Protein AF-A0A9P6N333-F1 (afdb_monomer_lite)

pLDDT: mean 84.94, std 12.04, range [44.91, 95.0]

Radius of gyration: 34.41 Å; chains: 1; bounding box: 136×37×76 Å

InterPro domains:
  IPR026569 Large ribosomal subunit protein bL28 [PF00830] (121-173)
  IPR034704 Large ribosomal subunit protein bL28/bL31-like superfamily [SSF143800] (120-188)
  IPR037147 Large ribosomal subunit protein bL28 superfamily [G3DSA:2.30.170.40] (118-188)
  IPR053045 Zinc cluster transcription regulator [PTHR31986] (3-128)

Foldseek 3Di:
DVQQVVVVVVVVVPDDPVNVVVVVVVVVVVVVVCPVVLAPDPDWDWDADPVQFTAATHPNVCVVLVHDRVCNHDRNDGNCLQFDPVQVVVVVVVCSVPVPPPVDDDDDDDTDTHRNDPVDQDWDWDWDQDPVRPTDIDIDHFAWDWDWFADPLVRDTDTDTDGPVVVVVCVVLPGLQSCLVPDDPSPADPVSNVVPVVSVVSVVVVVVVVVVVVVVVVVVVVVVVVVVVVVPDDPDDDDDDDDDD

Sequence (245 aa):
MGTFRPAFRAVAQSLTDIDLVLVEEAFERLLLDYDRVFSSMGIPACLWRRTGEIYKGNKEFAALVNVPLEMLREGRLCIYELMAEESAVNYWEKYGNIAFDAGQKAVLTSCLLKNPDPESKQIQFGNNVPFSKTKTRRTWLPNVQTKRLFSETLNDWIRLNMTTSVIRTVDKKGGLDRYLLETRPDLLGAKGMELRGKIVEALKAKQAKKALKNYTNTQQQNSSTLLSSEAQAPAKSAATKTASP

Organism: NCBI:txid101097

Secondary structure (DSSP, 8-state):
-TTHHHHHHHHHTT--HHHHHHHHHHHHHHHHHHHHHHHH--S--EEE-TTSBEEEE-HHHHHHHT--GGGGSTT-SBHHHHB-HHHHHHHHHHHHHHTT-SS---------B--S-TT--PPEEEEE--TT---EEEEE---EEEEEEEETTTTEEEEEEEEHHHHHHHHHHTSHHHHHHHS-GGGS-HHHHHHHHHHHHHHHHHHHHHHHHHHHHHHHHHHHHHHHHHTT-------------

Structure (mmCIF, N/CA/C/O backbone):
data_AF-A0A9P6N333-F1
#
_entry.id   AF-A0A9P6N333-F1
#
loop_
_atom_site.group_PDB
_atom_site.id
_atom_site.type_symbol
_atom_site.label_atom_id
_atom_site.label_alt_id
_atom_site.label_comp_id
_atom_site.label_asym_id
_atom_site.label_entity_id
_atom_site.label_seq_id
_atom_site.pdbx_PDB_ins_code
_atom_site.Cartn_x
_atom_site.Cartn_y
_atom_site.Cartn_z
_atom_site.occupancy
_atom_site.B_iso_or_equiv
_atom_site.auth_seq_id
_atom_site.auth_comp_id
_atom_site.auth_asym_id
_atom_site.auth_atom_id
_atom_site.pdbx_PDB_model_num
ATOM 1 N N . MET A 1 1 ? 12.440 10.750 -24.761 1.00 51.75 1 MET A N 1
ATOM 2 C CA . MET A 1 1 ? 11.048 10.737 -25.288 1.00 51.75 1 MET A CA 1
ATOM 3 C C . MET A 1 1 ? 10.929 10.935 -26.809 1.00 51.75 1 MET A C 1
ATOM 5 O O . MET A 1 1 ? 9.922 10.508 -27.362 1.00 51.75 1 MET A O 1
ATOM 9 N N . GLY A 1 2 ? 11.907 11.535 -27.511 1.00 60.81 2 GLY A N 1
ATOM 10 C CA . GLY A 1 2 ? 11.808 11.791 -28.964 1.00 60.81 2 GLY A CA 1
ATOM 11 C C . GLY A 1 2 ? 11.818 10.550 -29.875 1.00 60.81 2 GLY A C 1
ATOM 12 O O . GLY A 1 2 ? 11.233 10.588 -30.950 1.00 60.81 2 GLY A O 1
ATOM 13 N N . THR A 1 3 ? 12.413 9.439 -29.433 1.00 67.94 3 THR A N 1
ATOM 14 C CA . THR A 1 3 ? 12.586 8.199 -30.219 1.00 67.94 3 THR A CA 1
ATOM 15 C C . THR A 1 3 ? 11.383 7.255 -30.177 1.00 67.94 3 THR A C 1
ATOM 17 O O . THR A 1 3 ? 11.111 6.557 -31.148 1.00 67.94 3 THR A O 1
ATOM 20 N N . PHE A 1 4 ? 10.618 7.252 -29.083 1.00 77.88 4 PHE A N 1
ATOM 21 C CA . PHE A 1 4 ? 9.526 6.294 -28.882 1.00 77.88 4 PHE A CA 1
ATOM 22 C C . PHE A 1 4 ? 8.289 6.595 -29.747 1.00 77.88 4 PHE A C 1
ATOM 24 O O . PHE A 1 4 ? 7.673 5.686 -30.301 1.00 77.88 4 PHE A O 1
ATOM 31 N N . ARG A 1 5 ? 7.900 7.875 -29.870 1.00 78.69 5 ARG A N 1
ATOM 32 C CA . ARG A 1 5 ? 6.636 8.267 -30.528 1.00 78.69 5 ARG A CA 1
ATOM 33 C C . ARG A 1 5 ? 6.585 7.920 -32.026 1.00 78.69 5 ARG A C 1
ATOM 35 O O . ARG A 1 5 ? 5.542 7.418 -32.442 1.00 78.69 5 ARG A O 1
ATOM 42 N N . PRO A 1 6 ? 7.640 8.154 -32.834 1.00 83.75 6 PRO A N 1
ATOM 43 C CA . PRO A 1 6 ? 7.621 7.810 -34.257 1.00 83.75 6 PRO A CA 1
ATOM 44 C C . PRO A 1 6 ? 7.530 6.299 -34.497 1.00 83.75 6 PRO A C 1
ATOM 46 O O . PRO A 1 6 ? 6.681 5.859 -35.267 1.00 83.75 6 PRO A O 1
ATOM 49 N N . ALA A 1 7 ? 8.335 5.510 -33.778 1.00 81.38 7 ALA A N 1
ATOM 50 C CA . ALA A 1 7 ? 8.329 4.052 -33.880 1.00 81.38 7 ALA A CA 1
ATOM 51 C C . ALA A 1 7 ? 6.976 3.460 -33.459 1.00 81.38 7 ALA A C 1
ATOM 53 O O . ALA A 1 7 ? 6.392 2.654 -34.180 1.00 81.38 7 ALA A O 1
ATOM 54 N N . PHE A 1 8 ? 6.414 3.935 -32.342 1.00 83.88 8 PHE A N 1
ATOM 55 C CA . PHE A 1 8 ? 5.088 3.508 -31.904 1.00 83.88 8 PHE A CA 1
ATOM 56 C C . PHE A 1 8 ? 3.997 3.847 -32.927 1.00 83.88 8 PHE A C 1
ATOM 58 O O . PHE A 1 8 ? 3.132 3.018 -33.195 1.00 83.88 8 PHE A O 1
ATOM 65 N N . ARG A 1 9 ? 4.034 5.052 -33.513 1.00 84.94 9 ARG A N 1
ATOM 66 C CA . ARG A 1 9 ? 3.049 5.480 -34.514 1.00 84.94 9 ARG A CA 1
ATOM 67 C C . ARG A 1 9 ? 3.097 4.610 -35.769 1.00 84.94 9 ARG A C 1
ATOM 69 O O . ARG A 1 9 ? 2.037 4.284 -36.288 1.00 84.94 9 ARG A O 1
ATOM 76 N N . ALA A 1 10 ? 4.291 4.232 -36.224 1.00 85.94 10 ALA A N 1
ATOM 77 C CA . ALA A 1 10 ? 4.454 3.357 -37.382 1.00 85.94 10 ALA A CA 1
ATOM 78 C C . ALA A 1 10 ? 3.793 1.986 -37.153 1.00 85.94 10 ALA A C 1
ATOM 80 O O . ALA A 1 10 ? 3.044 1.519 -38.003 1.00 85.94 10 ALA A O 1
ATOM 81 N N . VAL A 1 11 ? 3.992 1.390 -35.972 1.00 84.62 11 VAL A N 1
ATOM 82 C CA . VAL A 1 11 ? 3.342 0.120 -35.602 1.00 84.62 11 VAL A CA 1
ATOM 83 C C . VAL A 1 11 ? 1.824 0.294 -35.471 1.00 84.62 11 VAL A C 1
ATOM 85 O O . VAL A 1 11 ? 1.061 -0.486 -36.035 1.00 84.62 11 VAL A O 1
ATOM 88 N N . ALA A 1 12 ? 1.376 1.355 -34.792 1.00 84.62 12 ALA A N 1
ATOM 89 C CA . ALA A 1 12 ? -0.043 1.648 -34.567 1.00 84.62 12 ALA A CA 1
ATOM 90 C C . ALA A 1 12 ? -0.851 1.825 -35.862 1.00 84.62 12 ALA A C 1
ATOM 92 O O . ALA A 1 12 ? -2.026 1.486 -35.890 1.00 84.62 12 ALA A O 1
ATOM 93 N N . GLN A 1 13 ? -0.235 2.337 -36.931 1.00 87.62 13 GLN A N 1
ATOM 94 C CA . GLN A 1 13 ? -0.895 2.524 -38.229 1.00 87.62 13 GLN A CA 1
ATOM 95 C C . GLN A 1 13 ? -1.199 1.213 -38.964 1.00 87.62 13 GLN A C 1
ATOM 97 O O . GLN A 1 13 ? -2.055 1.208 -39.842 1.00 87.62 13 GLN A O 1
ATOM 102 N N . SER A 1 14 ? -0.492 0.132 -38.633 1.00 87.81 14 SER A N 1
ATOM 103 C CA . SER A 1 14 ? -0.624 -1.168 -39.304 1.00 87.81 14 SER A CA 1
ATOM 104 C C . SER A 1 14 ? -1.576 -2.147 -38.608 1.00 87.81 14 SER A C 1
ATOM 106 O O . SER A 1 14 ? -1.849 -3.208 -39.157 1.00 87.81 14 SER A O 1
ATOM 108 N N . LEU A 1 15 ? -2.063 -1.805 -37.412 1.00 89.25 15 LEU A N 1
ATOM 109 C CA . LEU A 1 15 ? -2.903 -2.672 -36.584 1.00 89.25 15 LEU A CA 1
ATOM 110 C C . LEU A 1 15 ? -4.373 -2.595 -37.011 1.00 89.25 15 LEU A C 1
ATOM 112 O O . LEU A 1 15 ? -4.922 -1.501 -37.152 1.00 89.25 15 LEU A O 1
ATOM 116 N N . THR A 1 16 ? -5.012 -3.753 -37.177 1.00 92.50 16 THR A N 1
ATOM 117 C CA . THR A 1 16 ? -6.460 -3.859 -37.404 1.00 92.50 16 THR A CA 1
ATOM 118 C C . THR A 1 16 ? -7.226 -4.000 -36.085 1.00 92.50 16 THR A C 1
ATOM 120 O O . THR A 1 16 ? -6.653 -4.361 -35.057 1.00 92.50 16 THR A O 1
ATOM 123 N N . ASP A 1 17 ? -8.542 -3.772 -36.104 1.00 91.56 17 ASP A N 1
ATOM 124 C CA . ASP A 1 17 ? -9.395 -3.941 -34.915 1.00 91.56 17 ASP A CA 1
ATOM 125 C C . ASP A 1 17 ? -9.351 -5.375 -34.363 1.00 91.56 17 ASP A C 1
ATOM 127 O O . ASP A 1 17 ? -9.371 -5.582 -33.151 1.00 91.56 17 ASP A O 1
ATOM 131 N N . ILE A 1 18 ? -9.235 -6.371 -35.249 1.00 92.88 18 ILE A N 1
ATOM 132 C CA . ILE A 1 18 ? -9.100 -7.782 -34.864 1.00 92.88 18 ILE A CA 1
ATOM 133 C C . ILE A 1 18 ? -7.774 -7.999 -34.131 1.00 92.88 18 ILE A C 1
ATOM 135 O O . ILE A 1 18 ? -7.754 -8.661 -33.095 1.00 92.88 18 ILE A O 1
ATOM 139 N N . ASP A 1 19 ? -6.682 -7.402 -34.613 1.00 92.19 19 ASP A N 1
ATOM 140 C CA . ASP A 1 19 ? -5.380 -7.508 -33.948 1.00 92.19 19 ASP A CA 1
ATOM 141 C C . ASP A 1 19 ? -5.418 -6.900 -32.543 1.00 92.19 19 ASP A C 1
ATOM 143 O O . ASP A 1 19 ? -4.839 -7.457 -31.613 1.00 92.19 19 ASP A O 1
ATOM 147 N N . LEU A 1 20 ? -6.133 -5.784 -32.359 1.00 89.56 20 LEU A N 1
ATOM 148 C CA . LEU A 1 20 ? -6.303 -5.166 -31.042 1.00 89.56 20 LEU A CA 1
ATOM 149 C C . LEU A 1 20 ? -7.045 -6.091 -30.069 1.00 89.56 20 LEU A C 1
ATOM 151 O O . LEU A 1 20 ? -6.628 -6.214 -28.917 1.00 89.56 20 LEU A O 1
ATOM 155 N N . VAL A 1 21 ? -8.099 -6.771 -30.532 1.00 92.94 21 VAL A N 1
ATOM 156 C CA . VAL A 1 21 ? -8.828 -7.761 -29.722 1.00 92.94 21 VAL A CA 1
ATOM 157 C C . VAL A 1 21 ? -7.925 -8.937 -29.355 1.00 92.94 21 VAL A C 1
ATOM 159 O O . VAL A 1 21 ? -7.877 -9.326 -28.191 1.00 92.94 21 VAL A O 1
ATOM 162 N N . LEU A 1 22 ? -7.162 -9.469 -30.313 1.00 93.25 22 LEU A N 1
ATOM 163 C CA . LEU A 1 22 ? -6.253 -10.593 -30.069 1.00 93.25 22 LEU A CA 1
ATOM 164 C C . LEU A 1 22 ? -5.133 -10.234 -29.085 1.00 93.25 22 LEU A C 1
ATOM 166 O O . LEU A 1 22 ? -4.756 -11.058 -28.252 1.00 93.25 22 LEU A O 1
ATOM 170 N N . VAL A 1 23 ? -4.605 -9.009 -29.154 1.00 90.94 23 VAL A N 1
ATOM 171 C CA . VAL A 1 23 ? -3.603 -8.513 -28.198 1.00 90.94 23 VAL A CA 1
ATOM 172 C C . VAL A 1 23 ? -4.183 -8.437 -26.786 1.00 90.94 23 VAL A C 1
ATOM 174 O O . VAL A 1 23 ? -3.500 -8.809 -25.830 1.00 90.94 23 VAL A O 1
ATOM 177 N N . GLU A 1 24 ? -5.430 -7.990 -26.644 1.00 91.94 24 GLU A N 1
ATOM 178 C CA . GLU A 1 24 ? -6.102 -7.917 -25.346 1.00 91.94 24 GLU A CA 1
ATOM 179 C C . GLU A 1 24 ? -6.387 -9.317 -24.781 1.00 91.94 24 GLU A C 1
ATOM 181 O O . GLU A 1 24 ? -6.043 -9.611 -23.638 1.00 91.94 24 GLU A O 1
ATOM 186 N N . GLU A 1 25 ? -6.894 -10.227 -25.612 1.00 94.50 25 GLU A N 1
ATOM 187 C CA . GLU A 1 25 ? -7.132 -11.624 -25.241 1.00 94.50 25 GLU A CA 1
ATOM 188 C C . GLU A 1 25 ? -5.828 -12.336 -24.826 1.00 94.50 25 GLU A C 1
ATOM 190 O O . GLU A 1 25 ? -5.786 -13.088 -23.847 1.00 94.50 25 GLU A O 1
ATOM 195 N N . ALA A 1 26 ? -4.727 -12.085 -25.544 1.00 92.75 26 ALA A N 1
ATOM 196 C CA . ALA A 1 26 ? -3.409 -12.610 -25.197 1.00 92.75 26 ALA A CA 1
ATOM 197 C C . ALA A 1 26 ? -2.901 -12.053 -23.858 1.00 92.75 26 ALA A C 1
ATOM 199 O O . ALA A 1 26 ? -2.305 -12.791 -23.068 1.00 92.75 26 ALA A O 1
ATOM 200 N N . PHE A 1 27 ? -3.153 -10.773 -23.577 1.00 91.81 27 PHE A N 1
ATOM 201 C CA . PHE A 1 27 ? -2.805 -10.157 -22.301 1.00 91.81 27 PHE A CA 1
ATOM 202 C C . PHE A 1 27 ? -3.596 -10.765 -21.133 1.00 91.81 27 PHE A C 1
ATOM 204 O O . PHE A 1 27 ? -3.010 -11.073 -20.093 1.00 91.81 27 PHE A O 1
ATOM 211 N N . GLU A 1 28 ? -4.897 -11.008 -21.297 1.00 91.38 28 GLU A N 1
ATOM 212 C CA . GLU A 1 28 ? -5.714 -11.668 -20.271 1.00 91.38 28 GLU A CA 1
ATOM 213 C C . GLU A 1 28 ? -5.256 -13.107 -19.996 1.00 91.38 28 GLU A C 1
ATOM 215 O O . GLU A 1 28 ? -5.116 -13.497 -18.833 1.00 91.38 28 GLU A O 1
ATOM 220 N N . ARG A 1 29 ? -4.934 -13.885 -21.039 1.00 93.19 29 ARG A N 1
ATOM 221 C CA . ARG A 1 29 ? -4.341 -15.227 -20.872 1.00 93.19 29 ARG A CA 1
ATOM 222 C C . ARG A 1 29 ? -3.034 -15.177 -20.090 1.00 93.19 29 ARG A C 1
ATOM 224 O O . ARG A 1 29 ? -2.856 -15.937 -19.140 1.00 93.19 29 ARG A O 1
ATOM 231 N N . LEU A 1 30 ? -2.158 -14.233 -20.433 1.00 91.31 30 LEU A N 1
ATOM 232 C CA . LEU A 1 30 ? -0.896 -14.030 -19.731 1.00 91.31 30 LEU A CA 1
ATOM 233 C C . LEU A 1 30 ? -1.131 -13.737 -18.239 1.00 91.31 30 LEU A C 1
ATOM 235 O O . LEU A 1 30 ? -0.455 -14.299 -17.377 1.00 91.31 30 LEU A O 1
ATOM 239 N N . LEU A 1 31 ? -2.115 -12.895 -17.908 1.00 90.94 31 LEU A N 1
ATOM 240 C CA . LEU A 1 31 ? -2.477 -12.616 -16.517 1.00 90.94 31 LEU A CA 1
ATOM 241 C C . LEU A 1 31 ? -2.918 -13.874 -15.758 1.00 90.94 31 LEU A C 1
ATOM 243 O O . LEU A 1 31 ? -2.593 -13.996 -14.572 1.00 90.94 31 LEU A O 1
ATOM 247 N N . LEU A 1 32 ? -3.645 -14.791 -16.400 1.00 90.19 32 LEU A N 1
ATOM 248 C CA . LEU A 1 32 ? -4.059 -16.061 -15.795 1.00 90.19 32 LEU A CA 1
ATOM 249 C C . LEU A 1 32 ? -2.857 -16.974 -15.530 1.00 90.19 32 LEU A C 1
ATOM 251 O O . LEU A 1 32 ? -2.725 -17.491 -14.419 1.00 90.19 32 LEU A O 1
ATOM 255 N N . ASP A 1 33 ? -1.935 -17.092 -16.485 1.00 90.62 33 ASP A N 1
ATOM 256 C CA . ASP A 1 33 ? -0.714 -17.894 -16.327 1.00 90.62 33 ASP A CA 1
ATOM 257 C C . ASP A 1 33 ? 0.145 -17.396 -15.156 1.00 90.62 33 ASP A C 1
ATOM 259 O O . ASP A 1 33 ? 0.653 -18.175 -14.339 1.00 90.62 33 ASP A O 1
ATOM 263 N N . TYR A 1 34 ? 0.242 -16.073 -15.004 1.00 89.88 34 TYR A N 1
ATOM 264 C CA . TYR A 1 34 ? 0.962 -15.459 -13.893 1.00 89.88 34 TYR A CA 1
ATOM 265 C C . TYR A 1 34 ? 0.259 -15.604 -12.537 1.00 89.88 34 TYR A C 1
ATOM 267 O O . TYR A 1 34 ? 0.901 -15.369 -11.517 1.00 89.88 34 TYR A O 1
ATOM 275 N N . ASP A 1 35 ? -1.009 -16.018 -12.453 1.00 88.31 35 ASP A N 1
ATOM 276 C CA . ASP A 1 35 ? -1.704 -16.147 -11.160 1.00 88.31 35 ASP A CA 1
ATOM 277 C C . ASP A 1 35 ? -1.030 -17.169 -10.236 1.00 88.31 35 ASP A C 1
ATOM 279 O O . ASP A 1 35 ? -0.766 -16.900 -9.058 1.00 88.31 35 ASP A O 1
ATOM 283 N N . ARG A 1 36 ? -0.651 -18.321 -10.802 1.00 88.38 36 ARG A N 1
ATOM 284 C CA . ARG A 1 36 ? 0.066 -19.373 -10.072 1.00 88.38 36 ARG A CA 1
ATOM 285 C C . ARG A 1 36 ? 1.477 -18.928 -9.699 1.00 88.38 36 ARG A C 1
ATOM 287 O O . ARG A 1 36 ? 1.930 -19.167 -8.580 1.00 88.38 36 ARG A O 1
ATOM 294 N N . VAL A 1 37 ? 2.161 -18.255 -10.623 1.00 88.75 37 VAL A N 1
ATOM 295 C CA . VAL A 1 37 ? 3.527 -17.758 -10.419 1.00 88.75 37 VAL A CA 1
ATOM 296 C C . VAL A 1 37 ? 3.548 -16.758 -9.264 1.00 88.75 37 VAL A C 1
ATOM 298 O O . VAL A 1 37 ? 4.273 -16.953 -8.294 1.00 88.75 37 VAL A O 1
ATOM 301 N N . PHE A 1 38 ? 2.673 -15.756 -9.290 1.00 89.31 38 P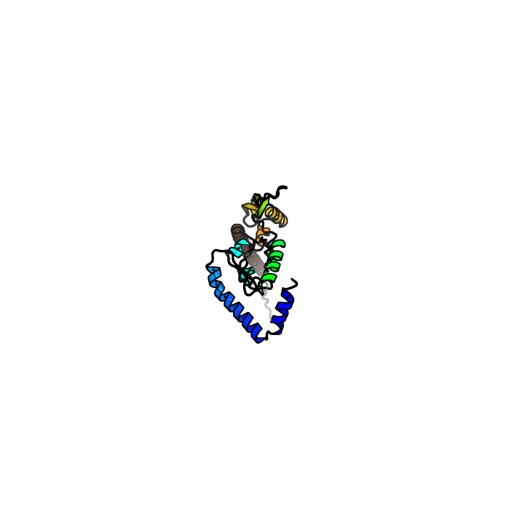HE A N 1
ATOM 302 C CA . PHE A 1 38 ? 2.571 -14.751 -8.235 1.00 89.31 38 PHE A CA 1
ATOM 303 C C . PHE A 1 38 ? 2.169 -15.339 -6.882 1.00 89.31 38 PHE A C 1
ATOM 305 O O . PHE A 1 38 ? 2.706 -14.917 -5.866 1.00 89.31 38 PHE A O 1
ATOM 312 N N . SER A 1 39 ? 1.297 -16.349 -6.860 1.00 87.38 39 SER A N 1
ATOM 313 C CA . SER A 1 39 ? 0.903 -17.020 -5.614 1.00 87.38 39 SER A CA 1
ATOM 314 C C . SER A 1 39 ? 2.033 -17.845 -4.983 1.00 87.38 39 SER A C 1
ATOM 316 O O . SER A 1 39 ? 2.071 -18.009 -3.765 1.00 87.38 39 SER A O 1
ATOM 318 N N . SER A 1 40 ? 2.947 -18.375 -5.803 1.00 88.69 40 SER A N 1
ATOM 319 C CA . SER A 1 40 ? 4.044 -19.249 -5.357 1.00 88.69 40 SER A CA 1
ATOM 320 C C . SER A 1 40 ? 5.357 -18.515 -5.066 1.00 88.69 40 SER A C 1
ATOM 322 O O . SER A 1 40 ? 6.168 -18.998 -4.277 1.00 88.69 40 SER A O 1
ATOM 324 N N . MET A 1 41 ? 5.587 -17.350 -5.679 1.00 89.38 41 MET A N 1
ATOM 325 C CA . MET A 1 41 ? 6.825 -16.592 -5.502 1.00 89.38 41 MET A CA 1
ATOM 326 C C . MET A 1 41 ? 6.859 -15.868 -4.151 1.00 89.38 41 MET A C 1
ATOM 328 O O . MET A 1 41 ? 5.926 -15.159 -3.788 1.00 89.38 41 MET A O 1
ATOM 332 N N . GLY A 1 42 ? 7.985 -15.969 -3.441 1.00 88.19 42 GLY A N 1
ATOM 333 C CA . GLY A 1 42 ? 8.265 -15.185 -2.227 1.00 88.19 42 GLY A CA 1
ATOM 334 C C . GLY A 1 42 ? 8.936 -13.830 -2.489 1.00 88.19 42 GLY A C 1
ATOM 335 O O . GLY A 1 42 ? 9.378 -13.171 -1.555 1.00 88.19 42 GLY A O 1
ATOM 336 N N . ILE A 1 43 ? 9.074 -13.429 -3.756 1.00 90.62 43 ILE A N 1
ATOM 337 C CA . ILE A 1 43 ? 9.744 -12.185 -4.153 1.00 90.62 43 ILE A CA 1
ATOM 338 C C . ILE A 1 43 ? 8.678 -11.118 -4.460 1.00 90.62 43 ILE A C 1
ATOM 340 O O . ILE A 1 43 ? 7.696 -11.426 -5.150 1.00 90.62 43 ILE A O 1
ATOM 344 N N . PRO A 1 44 ? 8.854 -9.863 -3.995 1.00 93.12 44 PRO A N 1
ATOM 345 C CA . PRO A 1 44 ? 7.998 -8.746 -4.380 1.00 93.12 44 PRO A CA 1
ATOM 346 C C . PRO A 1 44 ? 8.018 -8.533 -5.897 1.00 93.12 44 PRO A C 1
ATOM 348 O O . PRO A 1 44 ? 9.022 -8.106 -6.463 1.00 93.12 44 PRO A O 1
ATOM 351 N N . ALA A 1 45 ? 6.895 -8.823 -6.550 1.00 92.06 45 ALA A N 1
ATOM 352 C CA . ALA A 1 45 ? 6.706 -8.647 -7.983 1.00 92.06 45 ALA A CA 1
ATOM 353 C C . ALA A 1 45 ? 5.345 -8.001 -8.276 1.00 92.06 45 ALA A C 1
ATOM 355 O O . ALA A 1 45 ? 4.363 -8.240 -7.565 1.00 92.06 45 ALA A O 1
ATOM 356 N N . CYS A 1 46 ? 5.288 -7.208 -9.342 1.00 92.50 46 CYS A N 1
ATOM 357 C CA . CYS A 1 46 ? 4.063 -6.708 -9.957 1.00 92.50 46 CYS A CA 1
ATOM 358 C C . CYS A 1 46 ? 4.217 -6.659 -11.482 1.00 92.50 46 CYS A C 1
ATOM 360 O O . CYS A 1 46 ? 5.330 -6.653 -12.005 1.00 92.50 46 CYS A O 1
ATOM 362 N N . LEU A 1 47 ? 3.085 -6.683 -12.180 1.00 92.50 47 LEU A N 1
ATOM 363 C CA . LEU A 1 47 ? 2.960 -6.591 -13.626 1.00 92.50 47 LEU A CA 1
ATOM 364 C C . LEU A 1 47 ? 2.057 -5.403 -13.950 1.00 92.50 47 LEU A C 1
ATOM 366 O O . LEU A 1 47 ? 0.945 -5.281 -13.423 1.00 92.50 47 LEU A O 1
ATOM 370 N N . TRP A 1 48 ? 2.532 -4.543 -14.839 1.00 93.19 48 TRP A N 1
ATOM 371 C CA . TRP A 1 48 ? 1.815 -3.357 -15.279 1.00 93.19 48 TRP A CA 1
ATOM 372 C C . TRP A 1 48 ? 1.888 -3.207 -16.793 1.00 93.19 48 TRP A C 1
ATOM 374 O O . TRP A 1 48 ? 2.796 -3.722 -17.451 1.00 93.19 48 TRP A O 1
ATOM 384 N N . ARG A 1 49 ? 0.909 -2.502 -17.358 1.00 91.12 49 ARG A N 1
ATOM 385 C CA . ARG A 1 49 ? 0.900 -2.149 -18.778 1.00 91.12 49 ARG A CA 1
ATOM 386 C C . ARG A 1 49 ? 1.896 -1.030 -19.051 1.00 91.12 49 ARG A C 1
ATOM 388 O O . ARG A 1 49 ? 2.290 -0.275 -18.168 1.00 91.12 49 ARG A O 1
ATOM 395 N N . ARG A 1 50 ? 2.211 -0.823 -20.327 1.00 87.31 50 ARG A N 1
ATOM 396 C CA . ARG A 1 50 ? 2.968 0.346 -20.813 1.00 87.31 50 ARG A CA 1
ATOM 397 C C . ARG A 1 50 ? 2.339 1.705 -20.478 1.00 87.31 50 ARG A C 1
ATOM 399 O O . ARG A 1 50 ? 3.021 2.711 -20.608 1.00 87.31 50 ARG A O 1
ATOM 406 N N . THR A 1 51 ? 1.060 1.749 -20.100 1.00 88.94 51 THR A N 1
ATOM 407 C CA . THR A 1 51 ? 0.393 2.954 -19.574 1.00 88.94 51 THR A CA 1
ATOM 408 C C . THR A 1 51 ? 0.851 3.287 -18.152 1.00 88.94 51 THR A C 1
ATOM 410 O O . THR A 1 51 ? 0.714 4.421 -17.713 1.00 88.94 51 THR A O 1
ATOM 413 N N . GLY A 1 52 ? 1.440 2.319 -17.447 1.00 90.94 52 GLY A N 1
ATOM 414 C CA . GLY A 1 52 ? 1.809 2.408 -16.039 1.00 90.94 52 GLY A CA 1
ATOM 415 C C . GLY A 1 52 ? 0.780 1.772 -15.105 1.00 90.94 52 GLY A C 1
ATOM 416 O O . GLY A 1 52 ? 1.104 1.554 -13.943 1.00 90.94 52 GLY A O 1
ATOM 417 N N . GLU A 1 53 ? -0.411 1.430 -15.597 1.00 94.25 53 GLU A N 1
ATOM 418 C CA . GLU A 1 53 ? -1.474 0.785 -14.819 1.00 94.25 53 GLU A CA 1
ATOM 419 C C . GLU A 1 53 ? -1.080 -0.630 -14.384 1.00 94.25 53 GLU A C 1
ATOM 421 O O . GLU A 1 53 ? -0.683 -1.462 -15.208 1.00 94.25 53 GLU A O 1
ATOM 426 N N . ILE A 1 54 ? -1.221 -0.918 -13.093 1.00 94.56 54 ILE A N 1
ATOM 427 C CA . ILE A 1 54 ? -0.876 -2.204 -12.487 1.00 94.56 54 ILE A CA 1
ATOM 428 C C . ILE A 1 54 ? -2.075 -3.148 -12.572 1.00 94.56 54 ILE A C 1
ATOM 430 O O . ILE A 1 54 ? -3.143 -2.866 -12.036 1.00 94.56 54 ILE A O 1
ATOM 434 N N . TYR A 1 55 ? -1.885 -4.303 -13.209 1.00 93.56 55 TYR A N 1
ATOM 435 C CA . TYR A 1 55 ? -2.941 -5.312 -13.373 1.00 93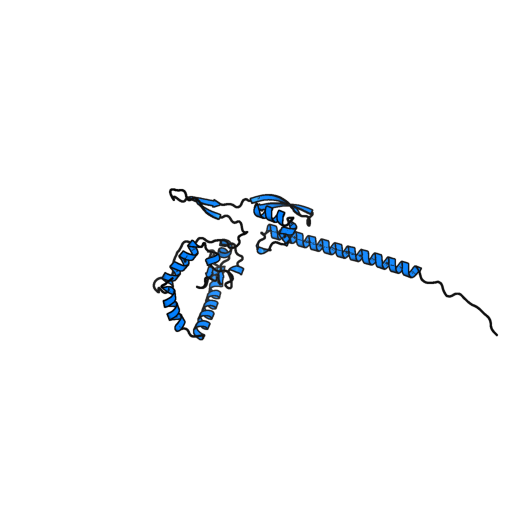.56 55 TYR A CA 1
ATOM 436 C C . TYR A 1 55 ? -2.749 -6.525 -12.464 1.00 93.56 55 TYR A C 1
ATOM 438 O O . TYR A 1 55 ? -3.715 -7.244 -12.194 1.00 93.56 55 TYR A O 1
ATOM 446 N N . LYS A 1 56 ? -1.522 -6.762 -11.985 1.00 92.25 56 LYS A N 1
ATOM 447 C CA . LYS A 1 56 ? -1.225 -7.869 -11.077 1.00 92.25 56 LYS A CA 1
ATOM 448 C C . LYS A 1 56 ? -0.113 -7.511 -10.102 1.00 92.25 56 LYS A C 1
ATOM 450 O O . LYS A 1 56 ? 0.909 -6.960 -10.496 1.00 92.25 56 LYS A O 1
ATOM 455 N N . GLY A 1 57 ? -0.269 -7.897 -8.844 1.00 92.25 57 GLY A N 1
ATOM 456 C CA . GLY A 1 57 ? 0.749 -7.766 -7.805 1.00 92.25 57 GLY A CA 1
ATOM 457 C C . GLY A 1 57 ? 0.767 -8.997 -6.912 1.00 92.25 57 GLY A C 1
ATOM 458 O O . GLY A 1 57 ? -0.238 -9.691 -6.788 1.00 92.25 57 GLY A O 1
ATOM 459 N N . ASN A 1 58 ? 1.918 -9.289 -6.310 1.00 93.50 58 ASN A N 1
ATOM 460 C CA . ASN A 1 58 ? 2.030 -10.330 -5.289 1.00 93.50 58 ASN A CA 1
ATOM 461 C C . ASN A 1 58 ? 1.707 -9.738 -3.907 1.00 93.50 58 ASN A C 1
ATOM 463 O O . ASN A 1 58 ? 1.928 -8.545 -3.690 1.00 93.50 58 ASN A O 1
ATOM 467 N N . LYS A 1 59 ? 1.284 -10.566 -2.943 1.00 90.75 59 LYS A N 1
ATOM 468 C CA . LYS A 1 59 ? 1.140 -10.179 -1.528 1.00 90.75 59 LYS A CA 1
ATOM 469 C C . LYS A 1 59 ? 2.418 -9.543 -0.973 1.00 90.75 59 LYS A C 1
ATOM 471 O O . LYS A 1 59 ? 2.340 -8.582 -0.220 1.00 90.75 59 LYS A O 1
ATOM 476 N N . GLU A 1 60 ? 3.584 -10.018 -1.413 1.00 92.56 60 GLU A N 1
ATOM 477 C CA . GLU A 1 60 ? 4.878 -9.486 -0.972 1.00 92.56 60 GLU A CA 1
ATOM 478 C C . GLU A 1 60 ? 5.140 -8.083 -1.527 1.00 92.56 60 GLU A C 1
ATOM 480 O O . GLU A 1 60 ? 5.688 -7.225 -0.839 1.00 92.56 60 GLU A O 1
ATOM 485 N N . PHE A 1 61 ? 4.699 -7.810 -2.760 1.00 92.06 61 PHE A N 1
ATOM 486 C CA . PHE A 1 61 ? 4.765 -6.461 -3.320 1.00 92.06 61 PHE A CA 1
ATOM 487 C C . PHE A 1 61 ? 3.741 -5.537 -2.660 1.00 92.06 61 PHE A C 1
ATOM 489 O O . PHE A 1 61 ? 4.087 -4.420 -2.293 1.00 92.06 61 PHE A O 1
ATOM 496 N N . ALA A 1 62 ? 2.517 -6.024 -2.433 1.00 90.00 62 ALA A N 1
ATOM 497 C CA . ALA A 1 62 ? 1.469 -5.308 -1.711 1.00 90.00 62 ALA A CA 1
ATOM 498 C C . ALA A 1 62 ? 1.926 -4.892 -0.304 1.00 90.00 62 ALA A C 1
ATOM 500 O O . ALA A 1 62 ? 1.759 -3.739 0.085 1.00 90.00 62 ALA A O 1
ATOM 501 N N . ALA A 1 63 ? 2.591 -5.797 0.420 1.00 86.44 63 ALA A N 1
ATOM 502 C CA . ALA A 1 63 ? 3.185 -5.519 1.722 1.00 86.44 63 ALA A CA 1
ATOM 503 C C . ALA A 1 63 ? 4.331 -4.496 1.639 1.00 86.44 63 ALA A C 1
ATOM 505 O O . ALA A 1 63 ? 4.433 -3.624 2.502 1.00 86.44 63 ALA A O 1
ATOM 506 N N . LEU A 1 64 ? 5.163 -4.566 0.592 1.00 87.44 64 LEU A N 1
ATOM 507 C CA . LEU A 1 64 ? 6.279 -3.640 0.382 1.00 87.44 64 LEU A CA 1
ATOM 508 C C . LEU A 1 64 ? 5.811 -2.194 0.166 1.00 87.44 64 LEU A C 1
ATOM 510 O O . LEU A 1 64 ? 6.414 -1.276 0.718 1.00 87.44 64 LEU A O 1
ATOM 514 N N . VAL A 1 65 ? 4.755 -1.989 -0.626 1.00 88.12 65 VAL A N 1
ATOM 515 C CA . VAL A 1 65 ? 4.189 -0.649 -0.880 1.00 88.12 65 VAL A CA 1
ATOM 516 C C . VAL A 1 65 ? 3.058 -0.279 0.085 1.00 88.12 65 VAL A C 1
ATOM 518 O O . VAL A 1 65 ? 2.578 0.849 0.043 1.00 88.12 65 VAL A O 1
ATOM 521 N N . ASN A 1 66 ? 2.667 -1.205 0.968 1.00 84.06 66 ASN A N 1
ATOM 522 C CA . ASN A 1 66 ? 1.603 -1.065 1.965 1.00 84.06 66 ASN A CA 1
ATOM 523 C C . ASN A 1 66 ? 0.236 -0.703 1.380 1.00 84.06 66 ASN A C 1
ATOM 525 O O . ASN A 1 66 ? -0.483 0.151 1.902 1.00 84.06 66 ASN A O 1
ATOM 529 N N . VAL A 1 67 ? -0.124 -1.368 0.295 1.00 85.94 67 VAL A N 1
ATOM 530 C CA . VAL A 1 67 ? -1.461 -1.257 -0.281 1.00 85.94 67 VAL A CA 1
ATOM 531 C C . VAL A 1 67 ? -2.182 -2.587 -0.131 1.00 85.94 67 VAL A C 1
ATOM 533 O O . VAL A 1 67 ? -1.539 -3.638 -0.197 1.00 85.94 67 VAL A O 1
ATOM 536 N N . PRO A 1 68 ? -3.508 -2.577 0.059 1.00 86.69 68 PRO A N 1
ATOM 537 C CA . PRO A 1 68 ? -4.285 -3.802 -0.038 1.00 86.69 68 PRO A CA 1
ATOM 538 C C . PRO A 1 68 ? -4.110 -4.410 -1.437 1.00 86.69 68 PRO A C 1
ATOM 540 O O . PRO A 1 68 ? -4.011 -3.688 -2.435 1.00 86.69 68 PRO A O 1
ATOM 543 N N . LEU A 1 69 ? -4.047 -5.742 -1.510 1.00 87.44 69 LEU A N 1
ATOM 544 C CA . LEU A 1 69 ? -3.755 -6.477 -2.746 1.00 87.44 69 LEU A CA 1
ATOM 545 C C . LEU A 1 69 ? -4.763 -6.152 -3.860 1.00 87.44 69 LEU A C 1
ATOM 547 O O . LEU A 1 69 ? -4.419 -6.147 -5.040 1.00 87.44 69 LEU A O 1
ATOM 551 N N . GLU A 1 70 ? -5.991 -5.819 -3.477 1.00 88.50 70 GLU A N 1
ATOM 552 C CA . GLU A 1 70 ? -7.097 -5.448 -4.356 1.00 88.50 70 GLU A CA 1
ATOM 553 C C . GLU A 1 70 ? -6.817 -4.166 -5.150 1.00 88.50 70 GLU A C 1
ATOM 555 O O . GLU A 1 70 ? -7.364 -3.988 -6.235 1.00 88.50 70 GLU A O 1
ATOM 560 N N . MET A 1 71 ? -5.964 -3.273 -4.637 1.00 88.25 71 MET A N 1
ATOM 561 C CA . MET A 1 71 ? -5.574 -2.043 -5.337 1.00 88.25 71 MET A CA 1
ATOM 562 C C . MET A 1 71 ? -4.513 -2.286 -6.417 1.00 88.25 71 MET A C 1
ATOM 564 O O . MET A 1 71 ? -4.339 -1.456 -7.301 1.00 88.25 71 MET A O 1
ATOM 568 N N . LEU A 1 72 ? -3.817 -3.426 -6.378 1.00 89.75 72 LEU A N 1
ATOM 569 C CA . LEU A 1 72 ? -2.813 -3.822 -7.376 1.00 89.75 72 LEU A CA 1
ATOM 570 C C . LEU A 1 72 ? -3.401 -4.706 -8.483 1.00 89.75 72 LEU A C 1
ATOM 572 O O . LEU A 1 72 ? -2.667 -5.415 -9.178 1.00 89.75 72 LEU A O 1
ATOM 576 N N . ARG A 1 73 ? -4.727 -4.700 -8.621 1.00 89.00 73 ARG A N 1
ATOM 577 C CA . ARG A 1 73 ? -5.466 -5.438 -9.640 1.00 89.00 73 ARG A CA 1
ATOM 578 C C . ARG A 1 73 ? -6.276 -4.458 -10.486 1.00 89.00 73 ARG A C 1
ATOM 580 O O . ARG A 1 73 ? -6.655 -3.392 -10.007 1.00 89.00 73 ARG A O 1
ATOM 587 N N . GLU A 1 74 ? -6.554 -4.843 -11.731 1.00 87.06 74 GLU A N 1
ATOM 588 C CA . GLU A 1 74 ? -7.493 -4.133 -12.623 1.00 87.06 74 GLU A CA 1
ATOM 589 C C . GLU A 1 74 ? -7.114 -2.672 -12.935 1.00 87.06 74 GLU A C 1
ATOM 591 O O . GLU A 1 74 ? -7.984 -1.859 -13.224 1.00 87.06 74 GLU A O 1
ATOM 596 N N . GLY A 1 75 ? -5.834 -2.300 -12.860 1.00 87.69 75 GLY A N 1
ATOM 597 C CA . GLY A 1 75 ? -5.385 -0.962 -13.257 1.00 87.69 75 GLY A CA 1
ATOM 598 C C . GLY A 1 75 ? -5.775 0.165 -12.296 1.00 87.69 75 GLY A C 1
ATOM 599 O O . GLY A 1 75 ? -5.697 1.330 -12.670 1.00 87.69 75 GLY A O 1
ATOM 600 N N . ARG A 1 76 ? -6.172 -0.143 -11.053 1.00 89.44 76 ARG A N 1
ATOM 601 C CA . ARG A 1 76 ? -6.594 0.868 -10.058 1.00 89.44 76 ARG A CA 1
ATOM 602 C C . ARG A 1 76 ? -5.466 1.775 -9.569 1.00 89.44 76 ARG A C 1
ATOM 604 O O . ARG A 1 76 ? -5.738 2.870 -9.089 1.00 89.44 76 ARG A O 1
ATOM 611 N N . LEU A 1 77 ? -4.228 1.296 -9.651 1.00 90.88 77 LEU A N 1
ATOM 612 C CA . LEU A 1 77 ? -3.022 2.026 -9.278 1.00 90.88 77 LEU A CA 1
ATOM 613 C C . LEU A 1 77 ? -2.049 2.057 -10.441 1.00 90.88 77 LEU A C 1
ATOM 615 O O . LEU A 1 77 ? -1.938 1.093 -11.206 1.00 90.88 77 LEU A O 1
ATOM 619 N N . CYS A 1 78 ? -1.284 3.139 -10.516 1.00 93.06 78 CYS A N 1
ATOM 620 C CA . CYS A 1 78 ? -0.215 3.267 -11.490 1.00 93.06 78 CYS A CA 1
ATOM 621 C C . CYS A 1 78 ? 1.167 3.196 -10.839 1.00 93.06 78 CYS A C 1
ATOM 623 O O . CYS A 1 78 ? 1.396 3.673 -9.729 1.00 93.06 78 CYS A O 1
ATOM 625 N N . ILE A 1 79 ? 2.140 2.644 -11.564 1.00 92.12 79 ILE A N 1
ATOM 626 C CA . ILE A 1 79 ? 3.498 2.448 -11.050 1.00 92.12 79 ILE A CA 1
ATOM 627 C C . ILE A 1 79 ? 4.187 3.772 -10.693 1.00 92.12 79 ILE A C 1
ATOM 629 O O . ILE A 1 79 ? 4.937 3.836 -9.725 1.00 92.12 79 ILE A O 1
ATOM 633 N N . TYR A 1 80 ? 3.886 4.857 -11.411 1.00 90.38 80 TYR A N 1
ATOM 634 C CA . TYR A 1 80 ? 4.441 6.180 -11.118 1.00 90.38 80 TYR A CA 1
ATOM 635 C C . TYR A 1 80 ? 3.905 6.789 -9.811 1.00 90.38 80 TYR A C 1
ATOM 637 O O . TYR A 1 80 ? 4.545 7.682 -9.267 1.00 90.38 80 TYR A O 1
ATOM 645 N N . GLU A 1 81 ? 2.776 6.307 -9.284 1.00 89.94 81 GLU A N 1
ATOM 646 C CA . GLU A 1 81 ? 2.248 6.718 -7.973 1.00 89.94 81 GLU A CA 1
ATOM 647 C C . GLU A 1 81 ? 3.000 6.021 -6.833 1.00 89.94 81 GLU A C 1
ATOM 649 O O . GLU A 1 81 ? 3.180 6.582 -5.753 1.00 89.94 81 GLU A O 1
ATOM 654 N N . LEU A 1 82 ? 3.478 4.802 -7.097 1.00 90.88 82 LEU A N 1
ATOM 655 C CA . LEU A 1 82 ? 4.241 3.988 -6.152 1.00 90.88 82 LEU A CA 1
ATOM 656 C C . LEU A 1 82 ? 5.745 4.258 -6.212 1.00 90.88 82 LEU A C 1
ATOM 658 O O . LEU A 1 82 ? 6.484 3.803 -5.345 1.00 90.88 82 LEU A O 1
ATOM 662 N N . MET A 1 83 ? 6.231 4.972 -7.223 1.00 91.81 83 MET A N 1
ATOM 663 C CA . MET A 1 83 ? 7.647 5.291 -7.389 1.00 91.81 83 MET A CA 1
ATOM 664 C C . MET A 1 83 ? 7.949 6.723 -6.946 1.00 91.81 83 MET A C 1
ATOM 666 O O . MET A 1 83 ? 7.153 7.646 -7.100 1.00 91.81 83 MET A O 1
ATOM 670 N N . ALA A 1 84 ? 9.156 6.947 -6.428 1.00 89.75 84 ALA A N 1
ATOM 671 C CA . ALA A 1 84 ? 9.685 8.297 -6.326 1.00 89.75 84 ALA A CA 1
ATOM 672 C C . ALA A 1 84 ? 9.857 8.912 -7.719 1.00 89.75 84 ALA A C 1
ATOM 674 O O . ALA A 1 84 ? 10.210 8.212 -8.664 1.00 89.75 84 ALA A O 1
ATOM 675 N N . GLU A 1 85 ? 9.669 10.226 -7.822 1.00 88.50 85 GLU A N 1
ATOM 676 C CA . GLU A 1 85 ? 9.694 10.966 -9.088 1.00 88.50 85 GLU A CA 1
ATOM 677 C C . GLU A 1 85 ? 10.977 10.702 -9.890 1.00 88.50 85 GLU A C 1
ATOM 679 O O . GLU A 1 85 ? 10.910 10.277 -11.040 1.00 88.50 85 GLU A O 1
ATOM 684 N N . GLU A 1 86 ? 12.145 10.802 -9.245 1.00 89.00 86 GLU A N 1
ATOM 685 C CA . GLU A 1 86 ? 13.440 10.494 -9.870 1.00 89.00 86 GLU A CA 1
ATOM 686 C C . GLU A 1 86 ? 13.513 9.054 -10.408 1.00 89.00 86 GLU A C 1
ATOM 688 O O . GLU A 1 86 ? 14.075 8.796 -11.472 1.00 89.00 86 GLU A O 1
ATOM 693 N N . SER A 1 87 ? 12.930 8.093 -9.683 1.00 92.81 87 SER A N 1
ATOM 694 C CA . SER A 1 87 ? 12.912 6.687 -10.100 1.00 92.81 87 SER A CA 1
ATOM 695 C C . SER A 1 87 ? 11.940 6.449 -11.254 1.00 92.81 87 SER A C 1
ATOM 697 O O . SER A 1 87 ? 12.254 5.668 -12.150 1.00 92.81 87 SER A O 1
ATOM 699 N N . ALA A 1 88 ? 10.787 7.120 -11.250 1.00 91.50 88 ALA A N 1
ATOM 700 C CA . ALA A 1 88 ? 9.797 7.029 -12.316 1.00 91.50 88 ALA A CA 1
ATOM 701 C C . ALA A 1 88 ? 10.353 7.582 -13.636 1.00 91.50 88 ALA A C 1
ATOM 703 O O . ALA A 1 88 ? 10.248 6.923 -14.669 1.00 91.50 88 ALA A O 1
ATOM 704 N N . VAL A 1 89 ? 11.014 8.745 -13.601 1.00 91.00 89 VAL A N 1
ATOM 705 C CA . VAL A 1 89 ? 11.666 9.332 -14.786 1.00 91.00 89 VAL A CA 1
ATOM 706 C C . VAL A 1 89 ? 12.739 8.389 -15.336 1.00 91.00 89 VAL A C 1
ATOM 708 O O . VAL A 1 89 ? 12.695 8.038 -16.514 1.00 91.00 89 VAL A O 1
ATOM 711 N N . ASN A 1 90 ? 13.631 7.888 -14.475 1.00 91.38 90 ASN A N 1
ATOM 712 C CA . ASN A 1 90 ? 14.680 6.934 -14.857 1.00 91.38 90 ASN A CA 1
ATOM 713 C C . ASN A 1 90 ? 14.108 5.652 -15.493 1.00 91.38 90 ASN A C 1
ATOM 715 O O . ASN A 1 90 ? 14.665 5.120 -16.453 1.00 91.38 90 ASN A O 1
ATOM 719 N N . TYR A 1 91 ? 12.980 5.152 -14.978 1.00 91.94 91 TYR A N 1
ATOM 720 C CA . TYR A 1 91 ? 12.286 4.006 -15.563 1.00 91.94 91 TYR A CA 1
ATOM 721 C C . TYR A 1 91 ? 11.798 4.301 -16.986 1.00 91.94 91 TYR A C 1
ATOM 723 O O . TYR A 1 91 ? 12.087 3.526 -17.897 1.00 91.94 91 TYR A O 1
ATOM 731 N N . TRP A 1 92 ? 11.107 5.423 -17.204 1.00 89.88 92 TRP A N 1
ATOM 732 C CA . TRP A 1 92 ? 10.561 5.762 -18.521 1.00 89.88 92 TRP A CA 1
ATOM 733 C C . TRP A 1 92 ? 11.638 6.082 -19.558 1.00 89.88 92 TRP A C 1
ATOM 735 O O . TRP A 1 92 ? 11.474 5.748 -20.733 1.00 89.88 92 TRP A O 1
ATOM 745 N N . GLU A 1 93 ? 12.751 6.686 -19.141 1.00 88.94 93 GLU A N 1
ATOM 746 C CA . GLU A 1 93 ? 13.916 6.892 -20.004 1.00 88.94 93 GLU A CA 1
ATOM 747 C C . GLU A 1 93 ? 14.497 5.561 -20.482 1.00 88.94 93 GLU A C 1
ATOM 749 O O . GLU A 1 93 ? 14.695 5.368 -21.682 1.00 88.94 93 GLU A O 1
ATOM 754 N N . LYS A 1 94 ? 14.697 4.612 -19.561 1.00 89.19 94 LYS A N 1
ATOM 755 C CA . LYS A 1 94 ? 15.192 3.272 -19.894 1.00 89.19 94 LYS A CA 1
ATOM 756 C C . LYS A 1 94 ? 14.213 2.512 -20.773 1.00 89.19 94 LYS A C 1
ATOM 758 O O . LYS A 1 94 ? 14.619 1.992 -21.807 1.00 89.19 94 LYS A O 1
ATOM 763 N N . TYR A 1 95 ? 12.930 2.509 -20.416 1.00 88.69 95 TYR A N 1
ATOM 764 C CA . TYR A 1 95 ? 11.879 1.890 -21.219 1.00 88.69 95 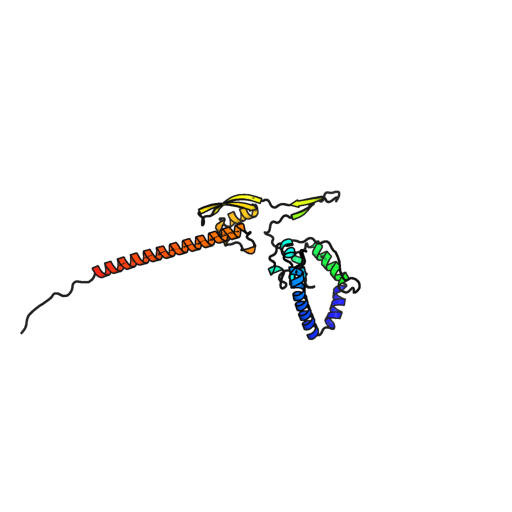TYR A CA 1
ATOM 765 C C . TYR A 1 95 ? 11.888 2.421 -22.659 1.00 88.69 95 TYR A C 1
ATOM 767 O O . TYR A 1 95 ? 11.873 1.635 -23.601 1.00 88.69 95 TYR A O 1
ATOM 775 N N . GLY A 1 96 ? 11.988 3.741 -22.846 1.00 86.31 96 GLY A N 1
ATOM 776 C CA . GLY A 1 96 ? 12.029 4.354 -24.174 1.00 86.31 96 GLY A CA 1
ATOM 777 C C . GLY A 1 96 ? 13.219 3.923 -25.039 1.00 86.31 96 GLY A C 1
ATOM 778 O O . GLY A 1 96 ? 13.085 3.909 -26.261 1.00 86.31 96 GLY A O 1
ATOM 779 N N . ASN A 1 97 ? 14.347 3.552 -24.428 1.00 83.94 97 ASN A N 1
ATOM 780 C CA . ASN A 1 97 ? 15.531 3.072 -25.144 1.00 83.94 97 ASN A CA 1
ATOM 781 C C . ASN A 1 97 ? 15.417 1.595 -25.553 1.00 83.94 97 ASN A C 1
ATOM 783 O O . ASN A 1 97 ? 15.985 1.210 -26.566 1.00 83.94 97 ASN A O 1
ATOM 787 N N . ILE A 1 98 ? 14.679 0.784 -24.787 1.00 86.88 98 ILE A N 1
ATOM 788 C CA . ILE A 1 98 ? 14.629 -0.680 -24.952 1.00 86.88 98 ILE A CA 1
ATOM 789 C C . ILE A 1 98 ? 13.374 -1.136 -25.699 1.00 86.88 98 ILE A C 1
ATOM 791 O O . ILE A 1 98 ? 13.388 -2.176 -26.341 1.00 86.88 98 ILE A O 1
ATOM 795 N N . ALA A 1 99 ? 12.273 -0.380 -25.633 1.00 82.94 99 ALA A N 1
ATOM 796 C CA . ALA A 1 99 ? 10.957 -0.833 -26.097 1.00 82.94 99 ALA A CA 1
ATOM 797 C C . ALA A 1 99 ? 10.898 -1.276 -27.574 1.00 82.94 99 ALA A C 1
ATOM 799 O O . ALA A 1 99 ? 9.967 -1.984 -27.948 1.00 82.94 99 ALA A O 1
ATOM 800 N N . PHE A 1 100 ? 11.866 -0.863 -28.398 1.00 81.25 100 PHE A N 1
ATOM 801 C CA . PHE A 1 100 ? 11.991 -1.253 -29.806 1.00 81.25 100 PHE A CA 1
ATOM 802 C C . PHE A 1 100 ? 13.338 -1.917 -30.140 1.00 81.25 100 PHE A C 1
ATOM 804 O O . PHE A 1 100 ? 13.626 -2.141 -31.313 1.00 81.25 100 PHE A O 1
ATOM 811 N N . ASP A 1 101 ? 14.162 -2.227 -29.137 1.00 83.19 101 ASP A N 1
ATOM 812 C CA . ASP A 1 101 ? 15.416 -2.952 -29.327 1.00 83.19 101 ASP A CA 1
ATOM 813 C C . ASP A 1 101 ? 15.180 -4.462 -29.180 1.00 83.19 101 ASP A C 1
ATOM 815 O O . ASP A 1 101 ? 14.862 -4.965 -28.103 1.00 83.19 101 ASP A O 1
ATOM 819 N N . ALA A 1 102 ? 15.354 -5.206 -30.273 1.00 79.56 102 ALA A N 1
ATOM 820 C CA . ALA A 1 102 ? 15.198 -6.659 -30.279 1.00 79.56 102 ALA A CA 1
ATOM 821 C C . ALA A 1 102 ? 16.344 -7.399 -29.556 1.00 79.56 102 ALA A C 1
ATOM 823 O O . ALA A 1 102 ? 16.186 -8.572 -29.201 1.00 79.56 102 ALA A O 1
ATOM 824 N N . GLY A 1 103 ? 17.492 -6.744 -29.339 1.00 85.44 103 GLY A N 1
ATOM 825 C CA . GLY A 1 103 ? 18.657 -7.332 -28.676 1.00 85.44 103 GLY A CA 1
ATOM 826 C C . GLY A 1 103 ? 18.547 -7.355 -27.151 1.00 85.44 103 GLY A C 1
ATOM 827 O O . GLY A 1 103 ? 19.054 -8.277 -26.505 1.00 85.44 103 GLY A O 1
ATOM 828 N N . GLN A 1 104 ? 17.854 -6.380 -26.559 1.00 82.94 104 GLN A N 1
ATOM 829 C CA . GLN A 1 104 ? 17.813 -6.189 -25.113 1.00 82.94 104 GLN A CA 1
ATOM 830 C C . GLN A 1 104 ? 16.445 -6.555 -24.521 1.00 82.94 104 GLN A C 1
ATOM 832 O O . GLN A 1 104 ? 15.483 -5.803 -24.595 1.00 82.94 104 GLN A O 1
ATOM 837 N N . LYS A 1 105 ? 16.365 -7.720 -23.866 1.00 80.88 105 LYS A N 1
ATOM 838 C CA . LYS A 1 105 ? 15.098 -8.244 -23.312 1.00 80.88 105 LYS A CA 1
ATOM 839 C C . LYS A 1 105 ? 14.785 -7.811 -21.877 1.00 80.88 105 LYS A C 1
ATOM 841 O O . LYS A 1 105 ? 13.645 -7.935 -21.443 1.00 80.88 105 LYS A O 1
ATOM 846 N N . ALA A 1 106 ? 15.781 -7.358 -21.117 1.00 85.62 106 ALA A N 1
ATOM 847 C CA . ALA A 1 106 ? 15.614 -7.020 -19.705 1.00 85.62 106 ALA A CA 1
ATOM 848 C C . ALA A 1 106 ? 16.570 -5.907 -19.270 1.00 85.62 106 ALA A C 1
ATOM 850 O O . ALA A 1 106 ? 17.695 -5.807 -19.766 1.00 85.62 106 ALA A O 1
ATOM 851 N N . VAL A 1 107 ? 16.132 -5.105 -18.294 1.00 89.19 107 VAL A N 1
ATOM 852 C CA . VAL A 1 107 ? 16.961 -4.084 -17.648 1.00 89.19 107 VAL A CA 1
ATOM 853 C C . VAL A 1 107 ? 16.796 -4.112 -16.141 1.00 89.19 107 VAL A C 1
ATOM 855 O O . VAL A 1 107 ? 15.689 -4.068 -15.612 1.00 89.19 107 VAL A O 1
ATOM 858 N N . LEU A 1 108 ? 17.936 -4.150 -15.452 1.00 89.62 108 LEU A N 1
ATOM 859 C CA . LEU A 1 108 ? 18.021 -4.033 -14.005 1.00 89.62 108 LEU A CA 1
ATOM 860 C C . LEU A 1 108 ? 18.260 -2.571 -13.625 1.00 89.62 108 LEU A C 1
ATOM 862 O O . LEU A 1 108 ? 19.077 -1.878 -14.232 1.00 89.62 108 LEU A O 1
ATOM 866 N N . THR A 1 109 ? 17.533 -2.068 -12.633 1.00 89.44 109 THR A N 1
ATOM 867 C CA . THR A 1 109 ? 17.626 -0.674 -12.182 1.00 89.44 109 THR A CA 1
ATOM 868 C C . THR A 1 109 ? 17.246 -0.560 -10.715 1.00 89.44 109 THR A C 1
ATOM 870 O O . THR A 1 109 ? 16.422 -1.324 -10.221 1.00 89.44 109 THR A O 1
ATOM 873 N N . SER A 1 110 ? 17.850 0.398 -10.010 1.00 88.62 110 SER A N 1
ATOM 874 C CA . SER A 1 110 ? 17.436 0.766 -8.660 1.00 88.62 110 SER A CA 1
ATOM 875 C C . SER A 1 110 ? 16.212 1.681 -8.701 1.00 88.62 110 SER A C 1
ATOM 877 O O . SER A 1 110 ? 16.154 2.641 -9.468 1.00 88.62 110 SER A O 1
ATOM 879 N N . CYS A 1 111 ? 15.238 1.388 -7.847 1.00 88.00 111 CYS A N 1
ATOM 880 C CA . CYS A 1 111 ? 14.013 2.160 -7.703 1.00 88.00 111 CYS A CA 1
ATOM 881 C C . CYS A 1 111 ? 13.768 2.452 -6.221 1.00 88.00 111 CYS A C 1
ATOM 883 O O . CYS A 1 111 ? 13.981 1.591 -5.365 1.00 88.00 111 CYS A O 1
ATOM 885 N N . LEU A 1 112 ? 13.326 3.673 -5.928 1.00 88.31 112 LEU A N 1
ATOM 886 C CA . LEU A 1 112 ? 12.781 4.046 -4.631 1.00 88.31 112 LEU A CA 1
ATOM 887 C C . LEU A 1 112 ? 11.258 4.000 -4.712 1.00 88.31 112 LEU A C 1
ATOM 889 O O . LEU A 1 112 ? 10.658 4.745 -5.488 1.00 88.31 112 LEU A O 1
ATOM 893 N N . LEU A 1 113 ? 10.651 3.139 -3.899 1.00 88.56 113 LEU A N 1
ATOM 894 C CA . LEU A 1 113 ? 9.202 3.050 -3.774 1.00 88.56 113 LEU A CA 1
ATOM 895 C C . LEU A 1 113 ? 8.705 3.986 -2.673 1.00 88.56 113 LEU A C 1
ATOM 897 O O . LEU A 1 113 ? 9.359 4.175 -1.644 1.00 88.56 113 LEU A O 1
ATOM 901 N N . LYS A 1 114 ? 7.542 4.579 -2.915 1.00 84.94 114 LYS A N 1
ATOM 902 C CA . LYS A 1 114 ? 6.788 5.401 -1.982 1.00 84.94 114 LYS A CA 1
ATOM 903 C C . LYS A 1 114 ? 5.507 4.662 -1.626 1.00 84.94 114 LYS A C 1
ATOM 905 O O . LYS A 1 114 ? 4.904 3.989 -2.455 1.00 84.94 114 LYS A O 1
ATOM 910 N N . ASN A 1 115 ? 5.104 4.809 -0.377 1.00 82.12 115 ASN A N 1
ATOM 911 C CA . ASN A 1 115 ? 3.810 4.345 0.078 1.00 82.12 115 ASN A CA 1
ATOM 912 C C . ASN A 1 115 ? 2.754 5.393 -0.327 1.00 82.12 115 ASN A C 1
ATOM 914 O O . ASN A 1 115 ? 2.964 6.577 -0.040 1.00 82.12 115 ASN A O 1
ATOM 918 N N . PRO A 1 116 ? 1.673 4.998 -1.018 1.00 76.56 116 PRO A N 1
ATOM 919 C CA . PRO A 1 116 ? 0.668 5.934 -1.509 1.00 76.56 116 PRO A CA 1
ATOM 920 C C . PRO A 1 116 ? -0.263 6.450 -0.409 1.00 76.56 116 PRO A C 1
ATOM 922 O O . PRO A 1 116 ? -0.917 7.466 -0.624 1.00 76.56 116 PRO A O 1
ATOM 925 N N . ASP A 1 117 ? -0.338 5.797 0.758 1.00 72.31 117 ASP A N 1
ATOM 926 C CA . ASP A 1 117 ? -1.135 6.302 1.874 1.00 72.31 117 ASP A CA 1
ATOM 927 C C . ASP A 1 117 ? -0.343 7.360 2.671 1.00 72.31 117 ASP A C 1
ATOM 929 O O . ASP A 1 117 ? 0.594 7.002 3.401 1.00 72.31 117 ASP A O 1
ATOM 933 N N . PRO A 1 118 ? -0.720 8.654 2.595 1.00 64.81 118 PRO A N 1
ATOM 934 C CA . PRO A 1 118 ? -0.023 9.728 3.296 1.00 64.81 118 PRO A CA 1
ATOM 935 C C . PRO A 1 118 ? -0.172 9.654 4.823 1.00 64.81 118 PRO A C 1
ATOM 937 O O . PRO A 1 118 ? 0.635 10.251 5.542 1.00 64.81 118 PRO A O 1
ATOM 940 N N . GLU A 1 119 ? -1.187 8.956 5.344 1.00 64.19 119 GLU A N 1
ATOM 941 C CA . GLU A 1 119 ? -1.383 8.802 6.790 1.00 64.19 119 GLU A CA 1
ATOM 942 C C . GLU A 1 119 ? -0.569 7.642 7.371 1.00 64.19 119 GLU A C 1
ATOM 944 O O . GLU A 1 119 ? -0.256 7.639 8.572 1.00 64.19 119 GLU A O 1
ATOM 949 N N . SER A 1 120 ? -0.182 6.681 6.532 1.00 68.94 120 SER A N 1
ATOM 950 C CA . SER A 1 120 ? 0.584 5.522 6.965 1.00 68.94 120 SER A CA 1
ATOM 951 C C . SER A 1 120 ? 2.017 5.920 7.342 1.00 68.94 120 SER A C 1
ATOM 953 O O . SER A 1 120 ? 2.870 6.300 6.538 1.00 68.94 120 SER A O 1
ATOM 955 N N . LYS A 1 121 ? 2.309 5.855 8.642 1.00 71.62 121 LYS A N 1
ATOM 956 C CA . LYS A 1 121 ? 3.632 6.175 9.186 1.00 71.62 121 LYS A CA 1
ATOM 957 C C . LYS A 1 121 ? 4.454 4.911 9.348 1.00 71.62 121 LYS A C 1
ATOM 959 O O . LYS A 1 121 ? 4.533 4.346 10.437 1.00 71.62 121 LYS A O 1
ATOM 964 N N . GLN A 1 122 ? 5.060 4.480 8.252 1.00 73.81 122 GLN A N 1
ATOM 965 C CA . GLN A 1 122 ? 5.983 3.352 8.250 1.00 73.81 122 GLN A CA 1
ATOM 966 C C . GLN A 1 12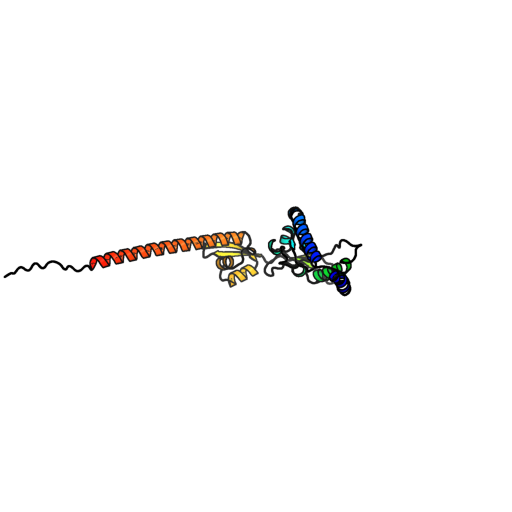2 ? 7.406 3.761 8.631 1.00 73.81 122 GLN A C 1
ATOM 968 O O . GLN A 1 122 ? 7.764 4.941 8.644 1.00 73.81 122 GLN A O 1
ATOM 973 N N . ILE A 1 123 ? 8.222 2.754 8.943 1.00 79.31 123 ILE A N 1
ATOM 974 C CA . ILE A 1 123 ? 9.664 2.924 9.091 1.00 79.31 123 ILE A CA 1
ATOM 975 C C . ILE A 1 123 ? 10.213 3.345 7.732 1.00 79.31 123 ILE A C 1
ATOM 977 O O . ILE A 1 123 ? 10.085 2.614 6.754 1.00 79.31 123 ILE A O 1
ATOM 981 N N . GLN A 1 124 ? 10.824 4.521 7.672 1.00 77.81 124 GLN A N 1
ATOM 982 C CA . GLN A 1 124 ? 11.475 4.979 6.453 1.00 77.81 124 GLN A CA 1
ATOM 983 C C . GLN A 1 124 ? 12.945 4.576 6.488 1.00 77.81 124 GLN A C 1
ATOM 985 O O . GLN A 1 124 ? 13.623 4.714 7.511 1.00 77.81 124 GLN A O 1
ATOM 990 N N . PHE A 1 125 ? 13.447 4.100 5.355 1.00 76.19 125 PHE A N 1
ATOM 991 C CA . PHE A 1 125 ? 14.851 3.756 5.164 1.00 76.19 125 PHE A CA 1
ATOM 992 C C . PHE A 1 125 ? 15.498 4.766 4.226 1.00 76.19 125 PHE A C 1
ATOM 994 O O . PHE A 1 125 ? 14.892 5.211 3.256 1.00 76.19 125 PHE A O 1
ATOM 1001 N N . GLY A 1 126 ? 16.756 5.101 4.475 1.00 81.06 126 GLY A N 1
ATOM 1002 C CA . GLY A 1 126 ? 17.519 5.954 3.575 1.00 81.06 126 GLY A CA 1
ATOM 1003 C C . GLY A 1 126 ? 18.933 6.150 4.073 1.00 81.06 126 GLY A C 1
ATOM 1004 O O . GLY A 1 126 ? 19.489 5.285 4.751 1.00 81.06 126 GLY A O 1
ATOM 1005 N N . ASN A 1 127 ? 19.535 7.270 3.693 1.00 87.81 127 ASN A N 1
ATOM 1006 C CA . ASN A 1 127 ? 20.924 7.552 4.005 1.00 87.81 127 ASN A CA 1
ATOM 1007 C C . ASN A 1 127 ? 21.051 8.892 4.726 1.00 87.81 127 ASN A C 1
ATOM 1009 O O . ASN A 1 127 ? 20.350 9.845 4.394 1.00 87.81 127 ASN A O 1
ATOM 1013 N N . ASN A 1 128 ? 21.995 8.984 5.652 1.00 84.94 128 ASN A N 1
ATOM 1014 C CA . ASN A 1 128 ? 22.571 10.257 6.032 1.00 84.94 128 ASN A CA 1
ATOM 1015 C C . ASN A 1 128 ? 23.584 10.664 4.954 1.00 84.94 128 ASN A C 1
ATOM 1017 O O . ASN A 1 128 ? 24.438 9.863 4.562 1.00 84.94 128 ASN A O 1
ATOM 1021 N N . VAL A 1 129 ? 23.458 11.886 4.445 1.00 87.75 129 VAL A N 1
ATOM 1022 C CA . VAL A 1 129 ? 24.305 12.416 3.374 1.00 87.75 129 VAL A CA 1
ATOM 1023 C C . VAL A 1 129 ? 25.102 13.588 3.947 1.00 87.75 129 VAL A C 1
ATOM 1025 O O . VAL A 1 129 ? 24.571 14.694 4.033 1.00 87.75 129 VAL A O 1
ATOM 1028 N N . PRO A 1 130 ? 26.353 13.362 4.383 1.00 89.19 130 PRO A N 1
ATOM 1029 C CA . PRO A 1 130 ? 27.223 14.435 4.844 1.00 89.19 130 PRO A CA 1
ATOM 1030 C C . PRO A 1 130 ? 27.796 15.224 3.660 1.00 89.19 130 PRO A C 1
ATOM 1032 O O . PRO A 1 130 ? 27.727 14.793 2.507 1.00 89.19 130 PRO A O 1
ATOM 1035 N N . PHE A 1 131 ? 28.444 16.352 3.957 1.00 88.50 131 PHE A N 1
ATOM 1036 C CA . PHE A 1 131 ? 29.108 17.198 2.958 1.00 88.50 131 PHE A CA 1
ATOM 1037 C C . PHE A 1 131 ? 30.140 16.432 2.106 1.00 88.50 131 PHE A C 1
ATOM 1039 O O . PHE A 1 131 ? 30.237 16.650 0.901 1.00 88.50 131 PHE A O 1
ATOM 1046 N N . SER A 1 132 ? 30.837 15.455 2.699 1.00 88.56 132 SER A N 1
ATOM 1047 C CA . SER A 1 132 ? 31.790 14.567 2.011 1.00 88.56 132 SER A CA 1
ATOM 1048 C C . SER A 1 132 ? 31.141 13.558 1.050 1.00 88.56 132 SER A C 1
ATOM 1050 O O . SER A 1 132 ? 31.846 12.746 0.454 1.00 88.56 132 SER A O 1
ATOM 1052 N N . LYS A 1 133 ? 29.804 13.551 0.920 1.00 87.69 133 LYS A N 1
ATOM 1053 C CA . LYS A 1 133 ? 28.995 12.635 0.088 1.00 87.69 133 LYS A CA 1
ATOM 1054 C C . LYS A 1 133 ? 29.170 11.139 0.391 1.00 87.69 133 LYS A C 1
ATOM 1056 O O . LYS A 1 133 ? 28.581 10.307 -0.299 1.00 87.69 133 LYS A O 1
ATOM 1061 N N . THR A 1 134 ? 29.897 10.782 1.449 1.00 90.12 134 THR A N 1
ATOM 1062 C CA . THR A 1 134 ? 30.020 9.396 1.919 1.00 90.12 134 THR A CA 1
ATOM 1063 C C . THR A 1 134 ? 28.762 9.020 2.696 1.00 90.12 134 THR A C 1
ATOM 1065 O O . THR A 1 134 ? 28.566 9.443 3.833 1.00 90.12 134 THR A O 1
ATOM 1068 N N . LYS A 1 135 ? 27.864 8.277 2.048 1.00 89.56 135 LYS A N 1
ATOM 1069 C CA . LYS A 1 135 ? 26.521 7.974 2.560 1.00 89.56 135 LYS A CA 1
ATOM 1070 C C . LYS A 1 135 ? 26.570 6.894 3.645 1.00 89.56 135 LYS A C 1
ATOM 1072 O O . LYS A 1 135 ? 27.168 5.845 3.429 1.00 89.56 135 LYS A O 1
ATOM 1077 N N . THR A 1 136 ? 25.870 7.097 4.762 1.00 88.81 136 THR A N 1
ATOM 1078 C CA . THR A 1 136 ? 25.656 6.060 5.794 1.00 88.81 136 THR A CA 1
ATOM 1079 C C . THR A 1 136 ? 24.179 5.704 5.903 1.00 88.81 136 THR A C 1
ATOM 1081 O O . THR A 1 136 ? 23.322 6.574 5.779 1.00 88.81 136 THR A O 1
ATOM 1084 N N . ARG A 1 137 ? 23.845 4.424 6.104 1.00 85.44 137 ARG A N 1
ATOM 1085 C CA . ARG A 1 137 ? 22.444 3.975 6.195 1.00 85.44 137 ARG A CA 1
ATOM 1086 C C . ARG A 1 137 ? 21.793 4.511 7.472 1.00 85.44 137 ARG A C 1
ATOM 1088 O O . ARG A 1 137 ? 22.385 4.442 8.545 1.00 85.44 137 ARG A O 1
ATOM 1095 N N . ARG A 1 138 ? 20.562 5.015 7.364 1.00 89.50 138 ARG A N 1
ATOM 1096 C CA . ARG A 1 138 ? 19.741 5.480 8.488 1.00 89.50 138 ARG A CA 1
ATOM 1097 C C . ARG A 1 138 ? 18.309 4.969 8.355 1.00 89.50 138 ARG A C 1
ATOM 1099 O O . ARG A 1 138 ? 17.765 4.873 7.257 1.00 89.50 138 ARG A O 1
ATOM 1106 N N . THR A 1 139 ? 17.700 4.688 9.501 1.00 85.50 139 THR A N 1
ATOM 1107 C CA . THR A 1 139 ? 16.278 4.372 9.654 1.00 85.50 139 THR A CA 1
ATOM 1108 C C . THR A 1 139 ? 15.575 5.498 10.408 1.00 85.50 139 THR A C 1
ATOM 1110 O O . THR A 1 139 ? 16.066 5.943 11.449 1.00 85.50 139 THR A O 1
ATOM 1113 N N . TRP A 1 140 ? 14.425 5.954 9.920 1.00 84.56 140 TRP A N 1
ATOM 1114 C CA . TRP A 1 140 ? 13.547 6.885 10.631 1.00 84.56 140 TRP A CA 1
ATOM 1115 C C . TRP A 1 140 ? 12.331 6.127 11.151 1.00 84.56 140 TRP A C 1
ATOM 1117 O O . TRP A 1 140 ? 11.527 5.609 10.377 1.00 84.56 140 TRP A O 1
ATOM 1127 N N . LEU A 1 141 ? 12.219 6.050 12.476 1.00 86.88 141 LEU A N 1
ATOM 1128 C CA . LEU A 1 141 ? 11.112 5.384 13.151 1.00 86.88 141 LEU A CA 1
ATOM 1129 C C . LEU A 1 141 ? 9.970 6.377 13.411 1.00 86.88 141 LEU A C 1
ATOM 1131 O O . LEU A 1 141 ? 10.232 7.534 13.759 1.00 86.88 141 LEU A O 1
ATOM 1135 N N . PRO A 1 142 ? 8.704 5.944 13.294 1.00 88.81 142 PRO A N 1
ATOM 1136 C CA . PRO A 1 142 ? 7.582 6.745 13.751 1.00 88.81 142 PRO A CA 1
ATOM 1137 C C . PRO A 1 142 ? 7.650 6.942 15.271 1.00 88.81 142 PRO A C 1
ATOM 1139 O O . PRO A 1 142 ? 8.026 6.041 16.018 1.00 88.81 142 PRO A O 1
ATOM 1142 N N . ASN A 1 143 ? 7.247 8.121 15.746 1.00 91.06 143 ASN A N 1
ATOM 1143 C CA . ASN A 1 143 ? 7.177 8.404 17.179 1.00 91.06 143 ASN A CA 1
ATOM 1144 C C . ASN A 1 143 ? 5.956 7.696 17.794 1.00 91.06 143 ASN A C 1
ATOM 1146 O O . ASN A 1 143 ? 4.842 8.231 17.762 1.00 91.06 143 ASN A O 1
ATOM 1150 N N . VAL A 1 144 ? 6.168 6.478 18.293 1.00 92.50 144 VAL A N 1
ATOM 1151 C CA . VAL A 1 144 ? 5.154 5.641 18.946 1.00 92.50 144 VAL A CA 1
ATOM 1152 C C . VAL A 1 144 ? 5.200 5.861 20.454 1.00 92.50 144 VAL A C 1
ATOM 1154 O O . VAL A 1 144 ? 6.259 5.792 21.068 1.00 92.50 144 VAL A O 1
ATOM 1157 N N . GLN A 1 145 ? 4.036 6.117 21.047 1.00 93.12 145 GLN A N 1
ATOM 1158 C CA . GLN A 1 145 ? 3.862 6.374 22.472 1.00 93.12 145 GLN A CA 1
ATOM 1159 C C . GLN A 1 145 ? 2.790 5.443 23.043 1.00 93.12 145 GLN A C 1
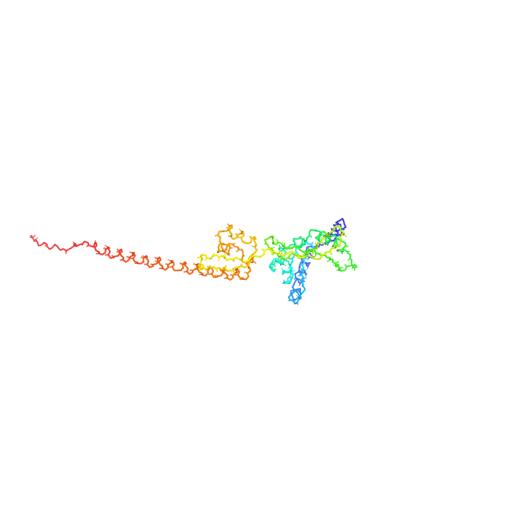ATOM 1161 O O . GLN A 1 145 ? 1.777 5.164 22.395 1.00 93.12 145 GLN A O 1
ATOM 1166 N N . THR A 1 146 ? 2.998 4.974 24.272 1.00 95.00 146 THR A N 1
ATOM 1167 C CA . THR A 1 146 ? 2.010 4.154 24.989 1.00 95.00 146 THR A CA 1
ATOM 1168 C C . THR A 1 146 ? 1.054 5.078 25.736 1.00 95.00 146 THR A C 1
ATOM 1170 O O . THR A 1 146 ? 1.476 5.777 26.655 1.00 95.00 146 THR A O 1
ATOM 1173 N N . LYS A 1 147 ? -0.232 5.099 25.366 1.00 93.94 147 LYS A N 1
ATOM 1174 C CA . LYS A 1 147 ? -1.250 5.950 26.011 1.00 93.94 147 LYS A CA 1
ATOM 1175 C C . LYS A 1 147 ? -2.448 5.115 26.464 1.00 93.94 147 LYS A C 1
ATOM 1177 O O . LYS A 1 147 ? -2.836 4.145 25.810 1.00 93.94 147 LYS A O 1
ATOM 1182 N N . ARG A 1 148 ? -3.020 5.490 27.612 1.00 94.56 148 ARG A N 1
ATOM 1183 C CA . ARG A 1 148 ? -4.298 4.957 28.100 1.00 94.56 148 ARG A CA 1
ATOM 1184 C C . ARG A 1 148 ? -5.414 5.845 27.571 1.00 94.56 148 ARG A C 1
ATOM 1186 O O . ARG A 1 148 ? -5.377 7.051 27.805 1.00 94.56 148 ARG A O 1
ATOM 1193 N N . LEU A 1 149 ? -6.372 5.261 26.867 1.00 94.31 149 LEU A N 1
ATOM 1194 C CA . LEU A 1 149 ? -7.563 5.956 26.394 1.00 94.31 149 LEU A CA 1
ATOM 1195 C C . LEU A 1 149 ? -8.793 5.304 27.009 1.00 94.31 149 LEU A C 1
ATOM 1197 O O . LEU A 1 149 ? -8.853 4.080 27.127 1.00 94.31 149 LEU A O 1
ATOM 1201 N N . PHE A 1 150 ? -9.750 6.126 27.418 1.00 93.94 150 PHE A N 1
ATOM 1202 C CA . PHE A 1 150 ? -11.024 5.645 27.924 1.00 93.94 150 PHE A CA 1
ATOM 1203 C C . PHE A 1 150 ? -11.969 5.351 26.756 1.00 93.94 150 PHE A C 1
ATOM 1205 O O . PHE A 1 150 ? -12.075 6.152 25.826 1.00 93.94 150 PHE A O 1
ATOM 1212 N N . SER A 1 151 ? -12.627 4.195 26.805 1.00 94.00 151 SER A N 1
ATOM 1213 C CA . SER A 1 151 ? -13.700 3.823 25.885 1.00 94.00 151 SER A CA 1
ATOM 1214 C C . SER A 1 151 ? -15.038 3.998 26.594 1.00 94.00 151 SER A C 1
ATOM 1216 O O . SER A 1 151 ? -15.306 3.323 27.586 1.00 94.00 151 SER A O 1
ATOM 1218 N N . GLU A 1 152 ? -15.889 4.894 26.097 1.00 91.88 152 GLU A N 1
ATOM 1219 C CA . GLU A 1 152 ? -17.204 5.180 26.689 1.00 91.88 152 GLU A CA 1
ATOM 1220 C C . GLU A 1 152 ? -18.184 4.019 26.489 1.00 91.88 152 GLU A C 1
ATOM 1222 O O . GLU A 1 152 ? -19.050 3.734 27.322 1.00 91.88 152 GLU A O 1
ATOM 1227 N N . THR A 1 153 ? -18.069 3.325 25.360 1.00 91.69 153 THR A N 1
ATOM 1228 C CA . THR A 1 153 ? -18.957 2.212 25.029 1.00 91.69 153 THR A CA 1
ATOM 1229 C C . THR A 1 153 ? -18.672 0.988 25.888 1.00 91.69 153 THR A C 1
ATOM 1231 O O . THR A 1 153 ? -19.635 0.402 26.394 1.00 91.69 153 THR A O 1
ATOM 1234 N N . LEU A 1 154 ? -17.390 0.665 26.098 1.00 90.69 154 LEU A N 1
ATOM 1235 C CA . LEU A 1 154 ? -16.922 -0.453 26.924 1.00 90.69 154 LEU A CA 1
ATOM 1236 C C . LEU A 1 154 ? -16.772 -0.093 28.411 1.00 90.69 154 LEU A C 1
ATOM 1238 O O . LEU A 1 154 ? -16.718 -0.994 29.242 1.00 90.69 154 LEU A O 1
ATOM 1242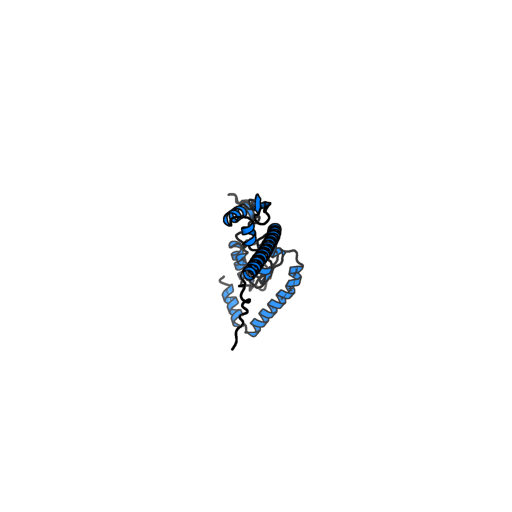 N N . ASN A 1 155 ? -16.751 1.201 28.745 1.00 92.44 155 ASN A N 1
ATOM 1243 C CA . ASN A 1 155 ? -16.529 1.725 30.095 1.00 92.44 155 ASN A CA 1
ATOM 1244 C C . ASN A 1 155 ? -15.215 1.218 30.724 1.00 92.44 155 ASN A C 1
ATOM 1246 O O . ASN A 1 155 ? -15.169 0.880 31.906 1.00 92.44 155 ASN A O 1
ATOM 1250 N N . ASP A 1 156 ? -14.151 1.149 29.920 1.00 93.12 156 ASP A N 1
ATOM 1251 C CA . ASP A 1 156 ? -12.848 0.614 30.323 1.00 93.12 156 ASP A CA 1
ATOM 1252 C C . ASP A 1 156 ? -11.681 1.451 29.766 1.00 93.12 156 ASP A C 1
ATOM 1254 O O . ASP A 1 156 ? -11.789 2.134 28.742 1.00 93.12 156 ASP A O 1
ATOM 1258 N N . TRP A 1 157 ? -10.543 1.399 30.460 1.00 94.38 157 TRP A N 1
ATOM 1259 C CA . TRP A 1 157 ? -9.300 2.067 30.091 1.00 94.38 157 TRP A CA 1
ATOM 1260 C C . TRP A 1 157 ? -8.400 1.149 29.272 1.00 94.38 157 TRP A C 1
ATOM 1262 O O . TRP A 1 157 ? -7.708 0.278 29.802 1.00 94.38 157 TRP A O 1
ATOM 1272 N N . ILE A 1 158 ? -8.283 1.436 27.983 1.00 94.06 158 ILE A N 1
ATOM 1273 C CA . ILE A 1 158 ? -7.519 0.611 27.056 1.00 94.06 158 ILE A CA 1
ATOM 1274 C C . ILE A 1 158 ? -6.116 1.192 26.883 1.00 94.06 158 ILE A C 1
ATOM 1276 O O . ILE A 1 158 ? -5.933 2.370 26.568 1.00 94.06 158 ILE A O 1
ATOM 1280 N N . ARG A 1 159 ? -5.096 0.348 27.072 1.00 94.38 159 ARG A N 1
ATOM 1281 C CA . ARG A 1 159 ? -3.689 0.696 26.814 1.00 94.38 159 ARG A CA 1
ATOM 1282 C C . ARG A 1 159 ? -3.322 0.363 25.370 1.00 94.38 159 ARG A C 1
ATOM 1284 O O . ARG A 1 159 ? -3.370 -0.807 24.969 1.00 94.38 159 ARG A O 1
ATOM 1291 N N . LEU A 1 160 ? -2.947 1.382 24.600 1.00 93.12 160 LEU A N 1
ATOM 1292 C CA . LEU A 1 160 ? -2.581 1.261 23.189 1.00 93.12 160 LEU A CA 1
ATOM 1293 C C . LEU A 1 160 ? -1.224 1.907 22.915 1.00 93.12 160 LEU A C 1
ATOM 1295 O O . LEU A 1 160 ? -0.913 2.978 23.437 1.00 93.12 160 LEU A O 1
ATOM 1299 N N . ASN A 1 161 ? -0.454 1.262 22.041 1.00 92.50 161 ASN A N 1
ATOM 1300 C CA . ASN A 1 161 ? 0.742 1.845 21.448 1.00 92.50 161 ASN A CA 1
ATOM 1301 C C . ASN A 1 161 ? 0.292 2.548 20.172 1.00 92.50 161 ASN A C 1
ATOM 1303 O O . ASN A 1 161 ? -0.204 1.897 19.254 1.00 92.50 161 ASN A O 1
ATOM 1307 N N . MET A 1 162 ? 0.402 3.871 20.139 1.00 91.25 162 MET A N 1
ATOM 1308 C CA . MET A 1 162 ? -0.106 4.687 19.040 1.00 91.25 162 MET A CA 1
ATOM 1309 C C . MET A 1 162 ? 0.933 5.717 18.631 1.00 91.25 162 MET A C 1
ATOM 1311 O O . MET A 1 162 ? 1.671 6.250 19.459 1.00 91.25 162 MET A O 1
ATOM 1315 N N . THR A 1 163 ? 0.972 6.045 17.346 1.00 92.06 163 THR A N 1
ATOM 1316 C CA . THR A 1 163 ? 1.789 7.155 16.862 1.00 92.06 163 THR A CA 1
ATOM 1317 C C . THR A 1 163 ? 1.217 8.490 17.340 1.00 92.06 163 THR A C 1
ATOM 1319 O O . THR A 1 163 ? 0.003 8.654 17.468 1.00 92.06 163 THR A O 1
ATOM 1322 N N . THR A 1 164 ? 2.068 9.494 17.539 1.00 91.06 164 THR A N 1
ATOM 1323 C CA . THR A 1 164 ? 1.636 10.830 17.994 1.00 91.06 164 THR A CA 1
ATOM 1324 C C . THR A 1 164 ? 0.604 11.516 17.085 1.00 91.06 164 THR A C 1
ATOM 1326 O O . THR A 1 164 ? -0.213 12.293 17.575 1.00 91.06 164 THR A O 1
ATOM 1329 N N . SER A 1 165 ? 0.571 11.228 15.778 1.00 89.25 165 SER A N 1
ATOM 1330 C CA . SER A 1 165 ? -0.504 11.713 14.886 1.00 89.25 165 SER A CA 1
ATOM 1331 C C . SER A 1 165 ? -1.839 11.023 15.122 1.00 89.25 165 SER A C 1
ATOM 1333 O O . SER A 1 165 ? -2.874 11.676 15.018 1.00 89.25 165 SER A O 1
ATOM 1335 N N . VAL A 1 166 ? -1.820 9.729 15.450 1.00 91.00 166 VAL A N 1
ATOM 1336 C CA . VAL A 1 166 ? -3.030 8.975 15.796 1.00 91.00 166 VAL A CA 1
ATOM 1337 C C . VAL A 1 166 ? -3.614 9.533 17.088 1.00 91.00 166 VAL A C 1
ATOM 1339 O O . VAL A 1 166 ? -4.802 9.804 17.158 1.00 91.00 166 VAL A O 1
ATOM 1342 N N . ILE A 1 167 ? -2.767 9.835 18.077 1.00 92.88 167 ILE A N 1
ATOM 1343 C CA . ILE A 1 167 ? -3.210 10.488 19.319 1.00 92.88 167 ILE A CA 1
ATOM 1344 C C . ILE A 1 167 ? -3.913 11.819 19.009 1.00 92.88 167 ILE A C 1
ATOM 1346 O O . ILE A 1 167 ? -5.030 12.045 19.460 1.00 92.88 167 ILE A O 1
ATOM 1350 N N . ARG A 1 168 ? -3.310 12.663 18.162 1.00 92.50 168 ARG A N 1
ATOM 1351 C CA . ARG A 1 168 ? -3.911 13.940 17.739 1.00 92.50 168 ARG A CA 1
ATOM 1352 C C . ARG A 1 168 ? -5.234 13.775 16.990 1.00 92.50 168 ARG A C 1
ATOM 1354 O O . ARG A 1 168 ? -6.134 14.589 17.164 1.00 92.50 168 ARG A O 1
ATOM 1361 N N . THR A 1 169 ? -5.356 12.760 16.138 1.00 92.62 169 THR A N 1
ATOM 1362 C CA . THR A 1 169 ? -6.595 12.503 15.384 1.00 92.62 169 THR A CA 1
ATOM 1363 C C . THR A 1 169 ? -7.687 11.907 16.259 1.00 92.62 169 THR A C 1
ATOM 1365 O O . THR A 1 169 ? -8.844 12.267 16.074 1.00 92.62 169 THR A O 1
ATOM 1368 N N . VAL A 1 170 ? -7.343 11.072 17.240 1.00 93.75 170 VAL A N 1
ATOM 1369 C CA . VAL A 1 170 ? -8.275 10.598 18.273 1.00 93.75 170 VAL A CA 1
ATOM 1370 C C . VAL A 1 170 ? -8.834 11.776 19.069 1.00 93.75 170 VAL A C 1
ATOM 1372 O O . VAL A 1 170 ? -10.051 11.888 19.210 1.00 93.75 170 VAL A O 1
ATOM 1375 N N . ASP A 1 171 ? -7.967 12.690 19.512 1.00 93.69 171 ASP A N 1
ATOM 1376 C CA . ASP A 1 171 ? -8.388 13.890 20.240 1.00 93.69 171 ASP A CA 1
ATOM 1377 C C . ASP A 1 171 ? -9.262 14.796 19.341 1.00 93.69 171 ASP A C 1
ATOM 1379 O O . ASP A 1 171 ? -10.314 15.264 19.769 1.00 93.69 171 ASP A O 1
ATOM 1383 N N . LYS A 1 172 ? -8.906 14.959 18.054 1.00 94.38 172 LYS A N 1
ATOM 1384 C CA . LYS A 1 172 ? -9.698 15.722 17.065 1.00 94.38 172 LYS A CA 1
ATOM 1385 C C . LYS A 1 172 ? -11.080 15.115 16.801 1.00 94.38 172 LYS A C 1
ATOM 1387 O O . LYS A 1 172 ? -12.043 15.853 16.625 1.00 94.38 172 LYS A O 1
ATOM 1392 N N . LYS A 1 173 ? -11.179 13.784 16.736 1.00 92.62 173 LYS A N 1
ATOM 1393 C CA . LYS A 1 173 ? -12.453 13.073 16.552 1.00 92.62 173 LYS A CA 1
ATOM 1394 C C . LYS A 1 173 ? -13.273 13.000 17.843 1.00 92.62 173 LYS A C 1
ATOM 1396 O O . LYS A 1 173 ? -14.435 12.618 17.785 1.00 92.62 173 LYS A O 1
ATOM 1401 N N . GLY A 1 174 ? -12.710 13.397 18.986 1.00 92.31 174 GLY A N 1
ATOM 1402 C CA . GLY A 1 174 ? -13.417 13.449 20.264 1.00 92.31 174 GLY A CA 1
ATOM 1403 C C . GLY A 1 174 ? -13.517 12.101 20.976 1.00 92.31 174 GLY A C 1
ATOM 1404 O O . GLY A 1 174 ? -14.487 11.871 21.684 1.00 92.31 174 GLY A O 1
ATOM 1405 N N . GLY A 1 175 ? -12.550 11.200 20.781 1.00 93.00 175 GLY A N 1
ATOM 1406 C CA . GLY A 1 175 ? -12.466 9.953 21.544 1.00 93.00 175 GLY A CA 1
ATOM 1407 C C . GLY A 1 175 ? -12.052 8.733 20.726 1.00 93.00 175 GLY A C 1
ATOM 1408 O O . GLY A 1 175 ? -12.090 8.728 19.492 1.00 93.00 175 GLY A O 1
ATOM 1409 N N . LEU A 1 176 ? -11.652 7.673 21.437 1.00 93.12 176 LEU A N 1
ATOM 1410 C CA . LEU A 1 176 ? -11.198 6.421 20.827 1.00 93.12 176 LEU A CA 1
ATOM 1411 C C . LEU A 1 176 ? -12.322 5.746 20.037 1.00 93.12 176 LEU A C 1
ATOM 1413 O O . LEU A 1 176 ? -12.127 5.375 18.883 1.00 93.12 176 LEU A O 1
ATOM 1417 N N . ASP A 1 177 ? -13.501 5.620 20.641 1.00 93.62 177 ASP A N 1
ATOM 1418 C CA . ASP A 1 177 ? -14.618 4.876 20.058 1.00 93.62 177 ASP A CA 1
ATOM 1419 C C . ASP A 1 177 ? -15.082 5.504 18.742 1.00 93.62 177 ASP A C 1
ATOM 1421 O O . ASP A 1 177 ? -15.270 4.813 17.740 1.00 93.62 177 ASP A O 1
ATOM 1425 N N . ARG A 1 178 ? -15.177 6.837 18.714 1.00 94.56 178 ARG A N 1
ATOM 1426 C CA . ARG A 1 178 ? -15.528 7.588 17.508 1.00 94.56 178 ARG A CA 1
ATOM 1427 C C . ARG A 1 178 ? -14.470 7.441 16.420 1.00 94.56 178 ARG A C 1
ATOM 1429 O O . ARG A 1 178 ? -14.813 7.187 15.266 1.00 94.56 178 ARG A O 1
ATOM 1436 N N . TYR A 1 179 ? -13.188 7.511 16.785 1.00 93.75 179 TYR A N 1
ATOM 1437 C CA . TYR A 1 179 ? -12.100 7.248 15.847 1.00 93.75 179 TYR A CA 1
ATOM 1438 C C . TYR A 1 179 ? -12.191 5.843 15.238 1.00 93.75 179 TYR A C 1
ATOM 1440 O O . TYR A 1 179 ? -12.074 5.706 14.020 1.00 93.75 179 TYR A O 1
ATOM 1448 N N . LEU A 1 180 ? -12.439 4.813 16.049 1.00 93.44 180 LEU A N 1
ATOM 1449 C CA . LEU A 1 180 ? -12.512 3.427 15.584 1.00 93.44 180 LEU A CA 1
ATOM 1450 C C . LEU A 1 180 ? -13.714 3.162 14.674 1.00 93.44 180 LEU A C 1
ATOM 1452 O O . LEU A 1 180 ? -13.605 2.308 13.799 1.00 93.44 180 LEU A O 1
ATOM 1456 N N . LEU A 1 181 ? -14.832 3.871 14.855 1.00 92.38 181 LEU A N 1
ATOM 1457 C CA . LEU A 1 181 ? -16.041 3.719 14.038 1.00 92.38 181 LEU A CA 1
ATOM 1458 C C . LEU A 1 181 ? -15.965 4.483 12.707 1.00 92.38 181 LEU A C 1
ATOM 1460 O O . LEU A 1 181 ? -16.360 3.939 11.675 1.00 92.38 181 LEU A O 1
ATOM 1464 N N . GLU A 1 182 ? -15.441 5.712 12.716 1.00 91.38 182 GLU A N 1
ATOM 1465 C CA . GLU A 1 182 ? -15.353 6.565 11.519 1.00 91.38 182 GLU A CA 1
ATOM 1466 C C . GLU A 1 182 ? -14.204 6.177 10.581 1.00 91.38 182 GLU A C 1
ATOM 1468 O O . GLU A 1 182 ? -14.274 6.411 9.378 1.00 91.38 182 GLU A O 1
ATOM 1473 N N . THR A 1 183 ? -13.111 5.631 11.117 1.00 89.31 183 THR A N 1
ATOM 1474 C CA . THR A 1 183 ? -11.948 5.257 10.298 1.00 89.31 183 THR A CA 1
ATOM 1475 C C . THR A 1 183 ? -12.271 4.033 9.436 1.00 89.31 183 THR A C 1
ATOM 1477 O O . THR A 1 183 ? -13.075 3.182 9.821 1.00 89.31 183 THR A O 1
ATOM 1480 N N . ARG A 1 184 ? -11.657 3.936 8.252 1.00 85.38 184 ARG A N 1
ATOM 1481 C CA . ARG A 1 184 ? -11.817 2.784 7.353 1.00 85.38 184 ARG A CA 1
ATOM 1482 C C . ARG A 1 184 ? -11.256 1.505 7.998 1.00 85.38 184 ARG A C 1
ATOM 1484 O O . ARG A 1 184 ? -10.221 1.592 8.658 1.00 85.38 184 ARG A O 1
ATOM 1491 N N . PRO A 1 185 ? -11.890 0.334 7.796 1.00 83.75 185 PRO A N 1
ATOM 1492 C CA . PRO A 1 185 ? -11.428 -0.926 8.383 1.00 83.75 185 PRO A CA 1
ATOM 1493 C C . PRO A 1 185 ? -10.040 -1.335 7.872 1.00 83.75 185 PRO A C 1
ATOM 1495 O O . PRO A 1 185 ? -9.230 -1.802 8.661 1.00 83.75 185 PRO A O 1
ATOM 1498 N N . ASP A 1 186 ? -9.735 -1.070 6.599 1.00 77.62 186 ASP A N 1
ATOM 1499 C CA . ASP A 1 186 ? -8.451 -1.423 5.967 1.00 77.62 186 ASP A CA 1
ATOM 1500 C C . ASP A 1 186 ? -7.248 -0.721 6.618 1.00 77.62 186 ASP A C 1
ATOM 1502 O O . ASP A 1 186 ? -6.146 -1.260 6.657 1.00 77.62 186 ASP A O 1
ATOM 1506 N N . LEU A 1 187 ? -7.459 0.493 7.139 1.00 79.12 187 LEU A N 1
ATOM 1507 C CA . LEU A 1 187 ? -6.420 1.304 7.785 1.00 79.12 187 LEU A CA 1
ATOM 1508 C C . LEU A 1 187 ? -6.234 0.942 9.263 1.00 79.12 187 LEU A C 1
ATOM 1510 O O . LEU A 1 187 ? -5.314 1.421 9.929 1.00 79.12 187 LEU A O 1
ATOM 1514 N N . LEU A 1 188 ? -7.136 0.129 9.809 1.00 84.50 188 LEU A N 1
ATOM 1515 C CA . LEU A 1 188 ? -7.161 -0.223 11.213 1.00 84.50 188 LEU A CA 1
ATOM 1516 C C . LEU A 1 188 ? -6.387 -1.530 11.414 1.00 84.50 188 LEU A C 1
ATOM 1518 O O . LEU A 1 188 ? -6.747 -2.579 10.891 1.00 84.50 188 LEU A O 1
ATOM 1522 N N . GLY A 1 189 ? -5.316 -1.486 12.211 1.00 83.75 189 GLY A N 1
ATOM 1523 C CA . GLY A 1 189 ? -4.562 -2.696 12.551 1.00 83.75 189 GLY A CA 1
ATOM 1524 C C . GLY A 1 189 ? -5.410 -3.719 13.323 1.00 83.75 189 GLY A C 1
ATOM 1525 O O . GLY A 1 189 ? -6.463 -3.384 13.867 1.00 83.75 189 GLY A O 1
ATOM 1526 N N . ALA A 1 190 ? -4.917 -4.955 13.456 1.00 86.25 190 ALA A N 1
ATOM 1527 C CA . ALA A 1 190 ? -5.649 -6.072 14.074 1.00 86.25 190 ALA A CA 1
ATOM 1528 C C . ALA A 1 190 ? -6.279 -5.731 15.440 1.00 86.25 190 ALA A C 1
ATOM 1530 O O . ALA A 1 190 ? -7.469 -5.952 15.654 1.00 86.25 190 ALA A O 1
ATOM 1531 N N . LYS A 1 191 ? -5.512 -5.099 16.341 1.00 88.00 191 LYS A N 1
ATOM 1532 C CA . LYS A 1 191 ? -6.010 -4.666 17.659 1.00 88.00 191 LYS A CA 1
ATOM 1533 C C . LYS A 1 191 ? -7.092 -3.582 17.557 1.00 88.00 191 LYS A C 1
ATOM 1535 O O . LYS A 1 191 ? -8.011 -3.545 18.367 1.00 88.00 191 LYS A O 1
ATOM 1540 N N . GLY A 1 192 ? -6.989 -2.693 16.570 1.00 91.00 192 GLY A N 1
ATOM 1541 C CA . GLY A 1 192 ? -8.006 -1.676 16.306 1.00 91.00 192 GLY A CA 1
ATOM 1542 C C . GLY A 1 192 ? -9.303 -2.291 15.781 1.00 91.00 192 GLY A C 1
ATOM 1543 O O . GLY A 1 192 ? -10.377 -1.929 16.254 1.00 91.00 192 GLY A O 1
ATOM 1544 N N . MET A 1 193 ? -9.206 -3.271 14.878 1.00 92.12 193 MET A N 1
ATOM 1545 C CA . MET A 1 193 ? -10.361 -4.026 14.380 1.00 92.12 193 MET A CA 1
ATOM 1546 C C . MET A 1 193 ? -11.038 -4.850 15.476 1.00 92.12 193 MET A C 1
ATOM 1548 O O . MET A 1 193 ? -12.264 -4.843 15.569 1.00 92.12 193 MET A O 1
ATOM 1552 N N . GLU A 1 194 ? -10.261 -5.492 16.350 1.00 92.19 194 GLU A N 1
ATOM 1553 C CA . GLU A 1 194 ? -10.786 -6.212 17.514 1.00 92.19 194 GLU A CA 1
ATOM 1554 C C . GLU A 1 194 ? -11.606 -5.281 18.424 1.00 92.19 194 GLU A C 1
ATOM 1556 O O . GLU A 1 194 ? -12.741 -5.591 18.787 1.00 92.19 194 GLU A O 1
ATOM 1561 N N . LEU A 1 195 ? -11.063 -4.104 18.755 1.00 93.31 195 LEU A N 1
ATOM 1562 C CA . LEU A 1 195 ? -11.763 -3.113 19.574 1.00 93.31 195 LEU A CA 1
ATOM 1563 C C . LEU A 1 195 ? -13.008 -2.571 18.878 1.00 93.31 195 LEU A C 1
ATOM 1565 O O . LEU A 1 195 ? -14.060 -2.480 19.504 1.00 93.31 195 LEU A O 1
ATOM 1569 N N . ARG A 1 196 ? -12.921 -2.269 17.579 1.00 94.06 196 ARG A N 1
ATOM 1570 C CA . ARG A 1 196 ? -14.079 -1.855 16.781 1.00 94.06 196 ARG A CA 1
ATOM 1571 C C . ARG A 1 196 ? -15.187 -2.909 16.839 1.00 94.06 196 ARG A C 1
ATOM 1573 O O . ARG A 1 196 ? -16.343 -2.546 17.038 1.00 94.06 196 ARG A O 1
ATOM 1580 N N . GLY A 1 197 ? -14.844 -4.193 16.716 1.00 93.88 197 GLY A N 1
ATOM 1581 C CA . GLY A 1 197 ? -15.789 -5.307 16.836 1.00 93.88 197 GLY A CA 1
ATOM 1582 C C . GLY A 1 197 ? -16.513 -5.314 18.183 1.00 93.88 197 GLY A C 1
ATOM 1583 O O . GLY A 1 197 ? -17.745 -5.282 18.215 1.00 93.88 197 GLY A O 1
ATOM 1584 N N . LYS A 1 198 ? -15.756 -5.238 19.286 1.00 94.06 198 LYS A N 1
ATOM 1585 C CA . LYS A 1 198 ? -16.309 -5.178 20.654 1.00 94.06 198 LYS A CA 1
ATOM 1586 C C . LYS A 1 198 ? -17.232 -3.974 20.856 1.00 94.06 198 LYS A C 1
ATOM 1588 O O . LYS A 1 198 ? -18.293 -4.100 21.462 1.00 94.06 198 LYS A O 1
ATOM 1593 N N . ILE A 1 199 ? -16.856 -2.810 20.326 1.00 93.81 199 ILE A N 1
ATOM 1594 C CA . ILE A 1 199 ? -17.654 -1.579 20.415 1.00 93.81 199 ILE A CA 1
ATOM 1595 C C . ILE A 1 199 ? -18.973 -1.730 19.653 1.00 93.81 199 ILE A C 1
ATOM 1597 O O . ILE A 1 199 ? -20.034 -1.401 20.181 1.00 93.81 199 ILE A O 1
ATOM 1601 N N . VAL A 1 200 ? -18.930 -2.249 18.423 1.00 94.69 200 VAL A N 1
ATOM 1602 C CA . VAL A 1 200 ? -20.131 -2.466 17.602 1.00 94.69 200 VAL A CA 1
ATOM 1603 C C . VAL A 1 200 ? -21.088 -3.446 18.282 1.00 94.69 200 VAL A C 1
ATOM 1605 O O . VAL A 1 200 ? -22.295 -3.204 18.310 1.00 94.69 200 VAL A O 1
ATOM 1608 N N . GLU A 1 201 ? -20.568 -4.523 18.866 1.00 94.25 201 GLU A N 1
ATOM 1609 C CA . GLU A 1 201 ? -21.363 -5.484 19.631 1.00 94.25 201 GLU A CA 1
ATOM 1610 C C . GLU A 1 201 ? -21.999 -4.842 20.873 1.00 94.25 201 GLU A C 1
ATOM 1612 O O . GLU A 1 201 ? -23.212 -4.943 21.078 1.00 94.25 201 GLU A O 1
ATOM 1617 N N . ALA A 1 202 ? -21.217 -4.093 21.656 1.00 92.75 202 ALA A N 1
ATOM 1618 C CA . ALA A 1 202 ? -21.708 -3.385 22.834 1.00 92.75 202 ALA A CA 1
ATOM 1619 C C . ALA A 1 202 ? -22.793 -2.350 22.484 1.00 92.75 202 ALA A C 1
ATOM 1621 O O . ALA A 1 202 ? -23.785 -2.217 23.206 1.00 92.75 202 ALA A O 1
ATOM 1622 N N . LEU A 1 203 ? -22.647 -1.638 21.361 1.00 93.25 203 LEU A N 1
ATOM 1623 C CA . LEU A 1 203 ? -23.653 -0.698 20.864 1.00 93.25 203 LEU A CA 1
ATOM 1624 C C . LEU A 1 203 ? -24.954 -1.409 20.479 1.00 93.25 203 LEU A C 1
ATOM 1626 O O . LEU A 1 203 ? -26.026 -0.970 20.901 1.00 93.25 203 LEU A O 1
ATOM 1630 N N . LYS A 1 204 ? -24.872 -2.530 19.750 1.00 93.81 204 LYS A N 1
ATOM 1631 C CA . LYS A 1 204 ? -26.043 -3.357 19.411 1.00 93.81 204 LYS A CA 1
ATOM 1632 C C . LYS A 1 204 ? -26.754 -3.860 20.670 1.00 93.81 204 LYS A C 1
ATOM 1634 O O . LYS A 1 204 ? -27.973 -3.740 20.775 1.00 93.81 204 LYS A O 1
ATOM 1639 N N . ALA A 1 205 ? -26.006 -4.338 21.664 1.00 91.62 205 ALA A N 1
ATOM 1640 C CA . ALA A 1 205 ? -26.567 -4.788 22.937 1.00 91.62 205 ALA A CA 1
ATOM 1641 C C . ALA A 1 205 ? -27.252 -3.646 23.715 1.00 91.62 205 ALA A C 1
ATOM 1643 O O . ALA A 1 205 ? -28.339 -3.838 24.268 1.00 91.62 205 ALA A O 1
ATOM 1644 N N . LYS A 1 206 ? -26.665 -2.438 23.735 1.00 90.12 206 LYS A N 1
ATOM 1645 C CA . LYS A 1 206 ? -27.290 -1.245 24.341 1.00 90.12 206 LYS A CA 1
ATOM 1646 C C . LYS A 1 206 ? -28.591 -0.867 23.623 1.00 90.12 206 LYS A C 1
ATOM 1648 O O . LYS A 1 206 ? -29.583 -0.572 24.290 1.00 90.12 206 LYS A O 1
ATOM 1653 N N . GLN A 1 207 ? -28.613 -0.916 22.290 1.00 91.50 207 GLN A N 1
ATOM 1654 C CA . GLN A 1 207 ? -29.817 -0.655 21.492 1.00 91.50 207 GLN A CA 1
ATOM 1655 C C . GLN A 1 207 ? -30.918 -1.690 21.761 1.00 91.50 207 GLN A C 1
ATOM 1657 O O . GLN A 1 207 ? -32.056 -1.298 22.015 1.00 91.50 207 GLN A O 1
ATOM 1662 N N . ALA A 1 208 ? -30.581 -2.983 21.806 1.00 90.44 208 ALA A N 1
ATOM 1663 C CA . ALA A 1 208 ? -31.530 -4.054 22.114 1.00 90.44 208 ALA A CA 1
ATOM 1664 C C . ALA A 1 208 ? -32.150 -3.894 23.513 1.00 90.44 208 ALA A C 1
ATOM 1666 O O . ALA A 1 208 ? -33.370 -3.950 23.664 1.00 90.44 208 ALA A O 1
ATOM 1667 N N . LYS A 1 209 ? -31.335 -3.594 24.536 1.00 91.12 209 LYS A N 1
ATOM 1668 C CA . LYS A 1 209 ? -31.825 -3.309 25.898 1.00 91.12 209 LYS A CA 1
ATOM 1669 C C . LYS A 1 209 ? -32.746 -2.087 25.940 1.00 91.12 209 LYS A C 1
ATOM 1671 O O . LYS A 1 209 ? -33.761 -2.110 26.634 1.00 91.12 209 LYS A O 1
ATOM 1676 N N . LYS A 1 210 ? -32.418 -1.027 25.191 1.00 91.25 210 LYS A N 1
ATOM 1677 C CA . LYS A 1 210 ? -33.259 0.175 25.084 1.00 91.25 210 LYS A CA 1
ATOM 1678 C C . LYS A 1 210 ? -34.602 -0.139 24.418 1.00 91.25 210 LYS A C 1
ATOM 1680 O O . LYS A 1 210 ? -35.630 0.298 24.924 1.00 91.25 210 LYS A O 1
ATOM 1685 N N . ALA A 1 211 ? -34.604 -0.922 23.339 1.00 90.56 211 ALA A N 1
ATOM 1686 C CA . ALA A 1 211 ? -35.827 -1.363 22.669 1.00 90.56 211 ALA A CA 1
ATOM 1687 C C . ALA A 1 211 ? -36.722 -2.188 23.608 1.00 90.56 211 ALA A C 1
ATOM 1689 O O . ALA A 1 211 ? -37.920 -1.933 23.695 1.00 90.56 211 ALA A O 1
ATOM 1690 N N . LEU A 1 212 ? -36.125 -3.100 24.382 1.00 90.56 212 LEU A N 1
ATOM 1691 C CA . LEU A 1 212 ? -36.842 -3.933 25.348 1.00 90.56 212 LEU A CA 1
ATOM 1692 C C . LEU A 1 212 ? -37.452 -3.092 26.483 1.00 90.56 212 LEU A C 1
ATOM 1694 O O . LEU A 1 212 ? -38.618 -3.275 26.818 1.00 90.56 212 LEU A O 1
ATOM 1698 N N . LYS A 1 213 ? -36.713 -2.100 27.002 1.00 90.75 213 LYS A N 1
ATOM 1699 C CA . LYS A 1 213 ? -37.213 -1.147 28.010 1.00 90.75 213 LYS A CA 1
ATOM 1700 C C . LYS A 1 213 ? -38.352 -0.268 27.479 1.00 90.75 213 LYS A C 1
ATOM 1702 O O . LYS A 1 213 ? -39.322 -0.004 28.187 1.00 90.75 213 LYS A O 1
ATOM 1707 N N . ASN A 1 214 ? -38.251 0.187 26.231 1.00 89.19 214 ASN A N 1
ATOM 1708 C CA . ASN A 1 214 ? -39.311 0.967 25.593 1.00 89.19 214 ASN A CA 1
ATOM 1709 C C . ASN A 1 214 ? -40.578 0.121 25.402 1.00 89.19 214 ASN A C 1
ATOM 1711 O O . ASN A 1 214 ? -41.679 0.597 25.676 1.00 89.19 214 ASN A O 1
ATOM 1715 N N . TYR A 1 215 ? -40.420 -1.142 24.996 1.00 86.50 215 TYR A N 1
ATOM 1716 C CA . TYR A 1 215 ? -41.524 -2.090 24.875 1.00 86.50 215 TYR A CA 1
ATOM 1717 C C . TYR A 1 215 ? -42.224 -2.322 26.222 1.00 86.50 215 TYR A C 1
ATOM 1719 O O . TYR A 1 215 ? -43.439 -2.158 26.310 1.00 86.50 215 TYR A O 1
ATOM 1727 N N . THR A 1 216 ? -41.477 -2.604 27.297 1.00 87.44 216 THR A N 1
ATOM 1728 C CA . THR A 1 216 ? -42.065 -2.801 28.636 1.00 87.44 216 THR A CA 1
ATOM 1729 C C . THR A 1 216 ? -42.797 -1.559 29.144 1.00 87.44 216 THR A C 1
ATOM 1731 O O . THR A 1 216 ? -43.886 -1.680 29.698 1.00 87.44 216 THR A O 1
ATOM 1734 N N . ASN A 1 217 ? -42.248 -0.362 28.907 1.00 85.44 217 ASN A N 1
ATOM 1735 C CA . ASN A 1 217 ? -42.898 0.893 29.296 1.00 85.44 217 ASN A CA 1
ATOM 1736 C C . ASN A 1 217 ? -44.206 1.129 28.523 1.00 85.44 217 ASN A C 1
ATOM 1738 O O . ASN A 1 217 ? -45.192 1.570 29.108 1.00 85.44 217 ASN A O 1
ATOM 1742 N N . THR A 1 218 ? -44.234 0.791 27.229 1.00 81.06 218 THR A N 1
ATOM 1743 C CA . THR A 1 218 ? -45.439 0.913 26.388 1.00 81.06 218 THR A CA 1
ATOM 1744 C C . THR A 1 218 ? -46.543 -0.035 26.867 1.00 81.06 218 THR A C 1
ATOM 1746 O O . THR A 1 218 ? -47.704 0.357 26.954 1.00 81.06 218 THR A O 1
ATOM 1749 N N . GLN A 1 219 ? -46.187 -1.264 27.259 1.00 78.00 219 GLN A N 1
ATOM 1750 C CA . GLN A 1 219 ? -47.158 -2.231 27.781 1.00 78.00 219 GLN A CA 1
ATOM 1751 C C . GLN A 1 219 ? -47.747 -1.812 29.137 1.00 78.00 219 GLN A C 1
ATOM 1753 O O . GLN A 1 219 ? -48.946 -1.979 29.369 1.00 78.00 219 GLN A O 1
ATOM 1758 N N . GLN A 1 220 ? -46.942 -1.211 30.020 1.00 74.50 220 GLN A N 1
ATOM 1759 C CA . GLN A 1 220 ? -47.430 -0.664 31.292 1.00 74.50 220 GLN A CA 1
ATOM 1760 C C . GLN A 1 220 ? -48.390 0.517 31.082 1.00 74.50 220 GLN A C 1
ATOM 1762 O O . GLN A 1 220 ? -49.437 0.576 31.727 1.00 74.50 220 GLN A O 1
ATOM 1767 N N . GLN A 1 221 ? -48.082 1.417 30.142 1.00 71.81 221 GLN A N 1
ATOM 1768 C CA . GLN A 1 221 ? -48.958 2.543 29.802 1.00 71.81 221 GLN A CA 1
ATOM 1769 C C . GLN A 1 221 ? -50.294 2.074 29.210 1.00 71.81 221 GLN A C 1
ATOM 1771 O O . GLN A 1 221 ? -51.350 2.498 29.684 1.00 71.81 221 GLN A O 1
ATOM 1776 N N . ASN A 1 222 ? -50.277 1.134 28.261 1.00 75.81 222 ASN A N 1
ATOM 1777 C CA . ASN A 1 222 ? -51.503 0.596 27.661 1.00 75.81 222 ASN A CA 1
ATOM 1778 C C . ASN A 1 222 ? -52.390 -0.128 28.691 1.00 75.81 222 ASN A C 1
ATOM 1780 O O . ASN A 1 222 ? -53.602 0.073 28.700 1.00 75.81 222 ASN A O 1
ATOM 1784 N N . SER A 1 223 ? -51.797 -0.886 29.619 1.00 67.50 223 SER A N 1
ATOM 1785 C CA . SER A 1 223 ? -52.537 -1.570 30.695 1.00 67.50 223 SER A CA 1
ATOM 1786 C C . SER A 1 223 ? -53.197 -0.581 31.668 1.00 67.50 223 SER A C 1
ATOM 1788 O O . SER A 1 223 ? -54.354 -0.756 32.042 1.00 67.50 223 SER A O 1
ATOM 1790 N N . SER A 1 224 ? -52.500 0.503 32.034 1.00 65.94 224 SER A N 1
ATOM 1791 C CA . SER A 1 224 ? -53.064 1.565 32.887 1.00 65.94 224 SER A CA 1
ATOM 1792 C C . SER A 1 224 ? -54.188 2.361 32.206 1.00 65.94 224 SER A C 1
ATOM 1794 O O . SER A 1 224 ? -55.116 2.821 32.871 1.00 65.94 224 SER A O 1
ATOM 1796 N N . THR A 1 225 ? -54.135 2.477 30.876 1.00 62.91 225 THR A N 1
ATOM 1797 C CA . THR A 1 225 ? -55.150 3.166 30.062 1.00 62.91 225 THR A CA 1
ATOM 1798 C C . THR A 1 225 ? -56.422 2.318 29.926 1.00 62.91 225 THR A C 1
ATOM 1800 O O . THR A 1 225 ? -57.528 2.847 29.985 1.00 62.91 225 THR A O 1
ATOM 1803 N N . LEU A 1 226 ? -56.286 0.990 29.826 1.00 63.41 226 LEU A N 1
ATOM 1804 C CA . LEU A 1 226 ? -57.426 0.064 29.793 1.00 63.41 226 LEU A CA 1
ATOM 1805 C C . LEU A 1 226 ? -58.187 0.041 31.133 1.00 63.41 226 LEU A C 1
ATOM 1807 O O . LEU A 1 226 ? -59.402 0.228 31.135 1.00 63.41 226 LEU A O 1
ATOM 1811 N N . LEU A 1 227 ? -57.473 -0.037 32.264 1.00 60.25 227 LEU A N 1
ATOM 1812 C CA . LEU A 1 227 ? -58.053 0.004 33.621 1.00 60.25 227 LEU A CA 1
ATOM 1813 C C . LEU A 1 227 ? -58.771 1.329 33.947 1.00 60.25 227 LEU A C 1
ATOM 1815 O O . LEU A 1 227 ? -59.757 1.340 34.682 1.00 60.25 227 LEU A O 1
ATOM 1819 N N . SER A 1 228 ? -58.296 2.454 33.404 1.00 57.97 228 SER A N 1
ATOM 1820 C CA . SER A 1 228 ? -58.947 3.763 33.576 1.00 57.97 228 SER A CA 1
ATOM 1821 C C . SER A 1 228 ? -60.140 3.968 32.633 1.00 57.97 228 SER A C 1
ATOM 1823 O O . SER A 1 228 ? -61.078 4.671 33.000 1.00 57.97 228 SER A O 1
ATOM 1825 N N . SER A 1 229 ? -60.167 3.308 31.469 1.00 57.62 229 SER A N 1
ATOM 1826 C CA . SER A 1 229 ? -61.339 3.302 30.579 1.00 57.62 229 SER A CA 1
ATOM 1827 C C . SER A 1 229 ? -62.494 2.428 31.095 1.00 57.62 229 SER A C 1
ATOM 1829 O O . SER A 1 229 ? -63.655 2.791 30.915 1.00 57.62 229 SER A O 1
ATOM 1831 N N . GLU A 1 230 ? -62.203 1.331 31.807 1.00 54.84 230 GLU A N 1
ATOM 1832 C CA . GLU A 1 230 ? -63.220 0.466 32.433 1.00 54.84 230 GLU A CA 1
ATOM 1833 C C . GLU A 1 230 ? -63.877 1.108 33.668 1.00 54.84 230 GLU A C 1
ATOM 1835 O O . GLU A 1 230 ? -65.050 0.860 33.944 1.00 54.84 230 GLU A O 1
ATOM 1840 N N . ALA A 1 231 ? -63.172 1.993 34.382 1.00 53.19 231 ALA A N 1
ATOM 1841 C CA . ALA A 1 231 ? -63.716 2.718 35.536 1.00 53.19 231 ALA A CA 1
ATOM 1842 C C . ALA A 1 231 ? -64.712 3.838 35.158 1.00 53.19 231 ALA A C 1
ATOM 1844 O O . ALA A 1 231 ? -65.434 4.338 36.021 1.00 53.19 231 ALA A O 1
ATOM 1845 N N . GLN A 1 232 ? -64.779 4.223 33.877 1.00 48.66 232 GLN A N 1
ATOM 1846 C CA . GLN A 1 232 ? -65.638 5.296 33.365 1.00 48.66 232 GLN A CA 1
ATOM 1847 C C . GLN A 1 232 ? -66.851 4.774 32.566 1.00 48.66 232 GLN A C 1
ATOM 1849 O O . GLN A 1 232 ? -67.402 5.497 31.736 1.00 48.66 232 GLN A O 1
ATOM 1854 N N . ALA A 1 233 ? -67.295 3.532 32.790 1.00 47.62 233 ALA A N 1
ATOM 1855 C CA . ALA A 1 233 ? -68.564 3.046 32.244 1.00 47.62 233 ALA A CA 1
ATOM 1856 C C . ALA A 1 233 ? -69.749 3.647 33.040 1.00 47.62 233 ALA A C 1
ATOM 1858 O O . ALA A 1 233 ? -69.850 3.424 34.249 1.00 47.62 233 ALA A O 1
ATOM 1859 N N . PRO A 1 234 ? -70.669 4.416 32.422 1.00 45.03 234 PRO A N 1
ATOM 1860 C CA . PRO A 1 234 ? -71.796 4.993 33.144 1.00 45.03 234 PRO A CA 1
ATOM 1861 C C . PRO A 1 234 ? -72.803 3.910 33.554 1.00 45.03 234 PRO A C 1
ATOM 1863 O O . PRO A 1 234 ? -73.363 3.208 32.713 1.00 45.03 234 PRO A O 1
ATOM 1866 N N . ALA A 1 235 ? -73.109 3.846 34.851 1.00 49.22 235 ALA A N 1
ATOM 1867 C CA . ALA A 1 235 ? -74.278 3.157 35.382 1.00 49.22 235 ALA A CA 1
ATOM 1868 C C . ALA A 1 235 ? -75.568 3.797 34.825 1.00 49.22 235 ALA A C 1
ATOM 1870 O O . ALA A 1 235 ? -76.101 4.756 35.380 1.00 49.22 235 ALA A O 1
ATOM 1871 N N . LYS A 1 236 ? -76.081 3.280 33.704 1.00 51.53 236 LYS A N 1
ATOM 1872 C CA . LYS A 1 236 ? -77.444 3.544 33.220 1.00 51.53 236 LYS A CA 1
ATOM 1873 C C . LYS A 1 236 ? -78.106 2.248 32.753 1.00 51.53 236 LYS A C 1
ATOM 1875 O O . LYS A 1 236 ? -78.091 1.953 31.568 1.00 51.53 236 LYS A O 1
ATOM 1880 N N . SER A 1 237 ? -78.753 1.538 33.680 1.00 48.28 237 SER A N 1
ATOM 1881 C CA . SER A 1 237 ? -80.048 0.874 33.435 1.00 48.28 237 SER A CA 1
ATOM 1882 C C . SER A 1 237 ? -80.645 0.326 34.740 1.00 48.28 237 SER A C 1
ATOM 1884 O O . SER A 1 237 ? -80.481 -0.842 35.079 1.00 48.28 237 SER A O 1
ATOM 1886 N N . ALA A 1 238 ? -81.364 1.173 35.475 1.00 50.06 238 ALA A N 1
ATOM 1887 C CA . ALA A 1 238 ? -82.357 0.738 36.457 1.00 50.06 238 ALA A CA 1
ATOM 1888 C C . ALA A 1 238 ? -83.432 1.827 36.574 1.00 50.06 238 ALA A C 1
ATOM 1890 O O . ALA A 1 238 ? -83.346 2.725 37.405 1.00 50.06 238 ALA A O 1
ATOM 1891 N N . ALA A 1 239 ? -84.424 1.785 35.686 1.00 46.72 239 ALA A N 1
ATOM 1892 C CA . ALA A 1 239 ? -85.651 2.561 35.826 1.00 46.72 239 ALA A CA 1
ATOM 1893 C C . ALA A 1 239 ? -86.831 1.738 35.300 1.00 46.72 239 ALA A C 1
ATOM 1895 O O . ALA A 1 239 ? -87.283 1.900 34.170 1.00 46.72 239 ALA A O 1
ATOM 1896 N N . THR A 1 240 ? -87.319 0.839 36.151 1.00 49.38 240 THR A N 1
ATOM 1897 C CA . THR A 1 240 ? -88.684 0.318 36.084 1.00 49.38 240 THR A CA 1
ATOM 1898 C C . THR A 1 240 ? -89.635 1.466 36.418 1.00 49.38 240 THR A C 1
ATOM 1900 O O . THR A 1 240 ? -89.617 1.971 37.540 1.00 49.38 240 THR A O 1
ATOM 1903 N N . LYS A 1 241 ? -90.475 1.882 35.468 1.00 47.44 241 LYS A N 1
ATOM 1904 C CA . LYS A 1 241 ? -91.721 2.596 35.766 1.00 47.44 241 LYS A CA 1
ATOM 1905 C C . LYS A 1 241 ? -92.876 1.893 35.066 1.00 47.44 241 LYS A C 1
ATOM 1907 O O . LYS A 1 241 ? -93.009 1.922 33.850 1.00 47.44 241 LYS A O 1
ATOM 1912 N N . THR A 1 242 ? -93.671 1.244 35.902 1.00 48.22 242 THR A N 1
ATOM 1913 C CA . THR A 1 242 ? -95.079 0.913 35.721 1.00 48.22 242 THR A CA 1
ATOM 1914 C C . THR A 1 242 ? -95.904 2.166 35.408 1.00 48.22 242 THR A C 1
ATOM 1916 O O . THR A 1 242 ? -95.710 3.189 36.062 1.00 48.22 242 THR A O 1
ATOM 1919 N N . ALA A 1 243 ? -96.828 2.069 34.446 1.00 44.91 243 ALA A N 1
ATOM 1920 C CA . ALA A 1 243 ? -98.232 2.507 34.543 1.00 44.91 243 ALA A CA 1
ATOM 1921 C C . ALA A 1 243 ? -98.913 2.472 33.157 1.00 44.91 243 ALA A C 1
ATOM 1923 O O . ALA A 1 243 ? -98.511 3.192 32.246 1.00 44.91 243 ALA A O 1
ATOM 1924 N N . SER A 1 244 ? -99.947 1.632 33.046 1.00 45.22 244 SER A N 1
ATOM 1925 C CA . SER A 1 244 ? -101.038 1.676 32.052 1.00 45.22 244 SER A CA 1
ATOM 1926 C C . SER A 1 244 ? -101.915 2.939 32.261 1.00 45.22 244 SER A C 1
ATOM 1928 O O . SER A 1 244 ? -101.681 3.656 33.242 1.00 45.22 244 SER A O 1
ATOM 1930 N N . PRO A 1 245 ? -102.895 3.268 31.393 1.00 63.56 245 PRO A N 1
ATOM 1931 C CA . PRO A 1 245 ? -104.019 2.417 30.964 1.00 63.56 245 PRO A CA 1
ATOM 1932 C C . PRO A 1 245 ? -103.998 2.029 29.482 1.00 63.56 245 PRO A C 1
ATOM 1934 O O . PRO A 1 245 ? -103.543 2.845 28.651 1.00 63.56 245 PRO A O 1
#